Protein AF-A0A7S2YFW2-F1 (afdb_monomer_lite)

pLDDT: mean 84.32, std 14.68, range [35.5, 97.56]

Secondary structure (DSSP, 8-state):
---S------PPP-SSS-SEEEEEEEEES-SS---TTS-EEEEEEEEEPPHHHHHHHHHHTS---SSPP--S-TT-HHHHHHHHHHHHHHHTTT-HHHHTTEEEEEEETTTTTTT--HHHHTTTTPPEE---BTTTEEEEEE-SSS-EEEEEEE-TTS-HHHHHHHHHIIIIIGGG-EEEEEEEEPP-SGGGPSPEEEEEEEEES--GGGSPPHHHHS--

Radius of gyration: 20.3 Å; chains: 1; bounding box: 69×32×57 Å

Sequence (220 aa):
DGNIYQQASATPKTWSAPNIFVVTLSLPLESKGNTEELPCLTITAYFAMRPETRQILKQINAPQDDGPPSLPQEKDPRVNAVRLFNEWCEKSPNDPSFQSRFKLIPHVANLSELGVPGWISRWSGKPVLIKRTGKTGFLYKNNNTPDVMEMEISFHPFPWAAKQALELLRKDIFHKVLLTLGFVIEAREEEELPEVLIGLTQLCYPKAESAVLAQDFFLQ

InterPro domains:
  IPR009769 Protein ENHANCED DISEASE RESISTANCE 2, C-terminal [PF07059] (11-205)

Structure (mmCIF, N/CA/C/O backbone):
data_AF-A0A7S2YFW2-F1
#
_entry.id   AF-A0A7S2YFW2-F1
#
loop_
_atom_site.group_PDB
_atom_site.id
_atom_site.type_symbol
_atom_site.label_atom_id
_atom_site.label_alt_id
_atom_site.label_comp_id
_atom_site.label_asym_id
_atom_site.label_entity_id
_atom_site.label_seq_id
_atom_site.pdbx_PDB_ins_code
_atom_site.Cartn_x
_atom_site.Cartn_y
_atom_site.Cartn_z
_atom_site.occupancy
_atom_site.B_iso_or_equiv
_atom_site.auth_seq_id
_atom_site.auth_comp_id
_atom_site.auth_asym_id
_atom_site.auth_atom_id
_atom_site.pdbx_PDB_model_num
ATOM 1 N N . ASP A 1 1 ? -47.048 -15.198 -0.288 1.00 38.41 1 ASP A N 1
ATOM 2 C CA . ASP A 1 1 ? -45.854 -15.997 0.062 1.00 38.41 1 ASP A CA 1
ATOM 3 C C . ASP A 1 1 ? -44.626 -15.309 -0.514 1.00 38.41 1 ASP A C 1
ATOM 5 O O . ASP A 1 1 ? -44.326 -15.447 -1.684 1.00 38.41 1 ASP A O 1
ATOM 9 N N . GLY A 1 2 ? -44.088 -14.285 0.139 1.00 36.47 2 GLY A N 1
ATOM 10 C CA . GLY A 1 2 ? -43.142 -14.431 1.244 1.00 36.47 2 GLY A CA 1
ATOM 11 C C . GLY A 1 2 ? -41.816 -13.828 0.773 1.00 36.47 2 GLY A C 1
ATOM 12 O O . GLY A 1 2 ? -40.942 -14.543 0.301 1.00 36.47 2 GLY A O 1
ATOM 13 N N . ASN A 1 3 ? -41.730 -12.494 0.791 1.00 35.50 3 ASN A N 1
ATOM 14 C CA . ASN A 1 3 ? -40.577 -11.724 0.321 1.00 35.50 3 ASN A CA 1
ATOM 15 C C . ASN A 1 3 ? -39.352 -12.061 1.193 1.00 35.50 3 ASN A C 1
ATOM 17 O O . ASN A 1 3 ? -39.239 -11.590 2.321 1.00 35.50 3 ASN A O 1
ATOM 21 N N . ILE A 1 4 ? -38.446 -12.888 0.668 1.00 43.06 4 ILE A N 1
ATOM 22 C CA . ILE A 1 4 ? -37.245 -13.391 1.365 1.00 43.06 4 ILE A CA 1
ATOM 23 C C . ILE A 1 4 ? -36.148 -12.310 1.482 1.00 43.06 4 ILE A C 1
ATOM 25 O O . ILE A 1 4 ? -35.106 -12.528 2.090 1.00 43.06 4 ILE A O 1
ATOM 29 N N . TYR A 1 5 ? -36.398 -11.111 0.950 1.00 41.81 5 TYR A N 1
ATOM 30 C CA . TYR A 1 5 ? -35.575 -9.917 1.142 1.00 41.81 5 TYR A CA 1
ATOM 31 C C . TYR A 1 5 ? -36.125 -9.027 2.261 1.00 41.81 5 TYR A C 1
ATOM 33 O O . TYR A 1 5 ? -36.146 -7.802 2.141 1.00 41.81 5 TYR A O 1
ATOM 41 N N . GLN A 1 6 ? -36.571 -9.625 3.370 1.00 37.62 6 GLN A N 1
ATOM 42 C CA . GLN A 1 6 ? -36.536 -8.888 4.626 1.00 37.62 6 GLN A CA 1
ATOM 43 C C . GLN A 1 6 ? -35.072 -8.544 4.874 1.00 37.62 6 GLN A C 1
ATOM 45 O O . GLN A 1 6 ? -34.256 -9.417 5.164 1.00 37.62 6 GLN A O 1
ATOM 50 N N . GLN A 1 7 ? -34.752 -7.265 4.663 1.00 40.38 7 GLN A N 1
ATOM 51 C CA . GLN A 1 7 ? -33.516 -6.632 5.083 1.00 40.38 7 GLN A CA 1
ATOM 52 C C . GLN A 1 7 ? -33.236 -7.097 6.508 1.00 40.38 7 GLN A C 1
ATOM 54 O O . GLN A 1 7 ? -33.863 -6.625 7.456 1.00 40.38 7 GLN A O 1
ATOM 59 N N . ALA A 1 8 ? -32.311 -8.046 6.659 1.00 40.78 8 ALA A N 1
ATOM 60 C CA . ALA A 1 8 ? -31.653 -8.233 7.931 1.00 40.78 8 ALA A CA 1
ATOM 61 C C . ALA A 1 8 ? -31.128 -6.844 8.285 1.00 40.78 8 ALA A C 1
ATOM 63 O O . ALA A 1 8 ? -30.346 -6.274 7.520 1.00 40.78 8 ALA A O 1
ATOM 64 N N . SER A 1 9 ? -31.647 -6.264 9.364 1.00 40.78 9 SER A N 1
ATOM 65 C CA . SER A 1 9 ? -31.184 -4.998 9.909 1.00 40.78 9 SER A CA 1
ATOM 66 C C . SER A 1 9 ? -29.715 -5.190 10.270 1.00 40.78 9 SER A C 1
ATOM 68 O O . SER A 1 9 ? -29.388 -5.644 11.368 1.00 40.78 9 SER A O 1
ATOM 70 N N . ALA A 1 10 ? -28.832 -4.974 9.295 1.00 61.81 10 ALA A N 1
ATOM 71 C CA . ALA A 1 10 ? -27.409 -5.139 9.469 1.00 61.81 10 ALA A CA 1
ATOM 72 C C . ALA A 1 10 ? -27.019 -4.152 10.558 1.00 61.81 10 ALA A C 1
ATOM 74 O O . ALA A 1 10 ? -27.200 -2.944 10.401 1.00 61.81 10 ALA A O 1
ATOM 75 N N . THR A 1 11 ? -26.574 -4.683 11.695 1.00 64.62 11 THR A N 1
ATOM 76 C CA . THR A 1 11 ? -26.107 -3.873 12.812 1.00 64.62 11 THR A CA 1
ATOM 77 C C . THR A 1 11 ? -25.129 -2.836 12.262 1.00 64.62 11 THR A C 1
ATOM 79 O O . THR A 1 11 ? -24.233 -3.224 11.501 1.00 64.62 11 THR A O 1
ATOM 82 N N . PRO A 1 12 ? -25.302 -1.541 12.584 1.00 77.31 12 PRO A N 1
ATOM 83 C CA . PRO A 1 12 ? -24.413 -0.506 12.087 1.00 77.31 12 PRO A CA 1
ATOM 84 C C . PRO A 1 12 ? -22.961 -0.874 12.385 1.00 77.31 12 PRO A C 1
ATOM 86 O O . PRO A 1 12 ? -22.631 -1.323 13.483 1.00 77.31 12 PRO A O 1
ATOM 89 N N . LYS A 1 13 ? -22.094 -0.720 11.387 1.00 86.12 13 LYS A N 1
ATOM 90 C CA . LYS A 1 13 ? -20.656 -0.948 11.525 1.00 86.12 13 LYS A CA 1
ATOM 91 C C . LYS A 1 13 ? -20.100 0.020 12.577 1.00 86.12 13 LYS A C 1
ATOM 93 O O . LYS A 1 13 ? -20.250 1.227 12.424 1.00 86.12 13 LYS A O 1
ATOM 98 N N . THR A 1 14 ? -19.444 -0.502 13.611 1.00 89.38 14 THR A N 1
ATOM 99 C CA . THR A 1 14 ? -18.889 0.291 14.729 1.00 89.38 14 THR A CA 1
ATOM 100 C C . THR A 1 14 ? -17.392 0.578 14.599 1.00 89.38 14 THR A C 1
ATOM 102 O O . THR A 1 14 ? -16.777 1.073 15.534 1.00 89.38 14 THR A O 1
ATOM 105 N N . TRP A 1 15 ? -16.783 0.259 13.454 1.00 93.00 15 TRP A N 1
ATOM 106 C CA . TRP A 1 15 ? -15.346 0.408 13.218 1.00 93.00 15 TRP A CA 1
ATOM 107 C C . TRP A 1 15 ? -15.048 1.141 11.906 1.00 93.00 15 TRP A C 1
ATOM 109 O O . TRP A 1 15 ? -15.886 1.224 11.005 1.00 93.00 15 TRP A O 1
ATOM 119 N N . SER A 1 16 ? -13.820 1.638 11.778 1.00 94.75 16 SER A N 1
ATOM 120 C CA . SER A 1 16 ? -13.366 2.490 10.675 1.00 94.75 16 SER A CA 1
ATOM 121 C C . SER A 1 16 ? -12.759 1.720 9.502 1.00 94.75 16 SER A C 1
ATOM 123 O O . SER A 1 16 ? -12.841 2.207 8.373 1.00 94.75 16 SER A O 1
ATOM 125 N N . ALA A 1 17 ? -12.179 0.537 9.739 1.00 95.56 17 ALA A N 1
ATOM 126 C CA . ALA A 1 17 ? -11.559 -0.304 8.706 1.00 95.56 17 ALA A CA 1
ATOM 127 C C . ALA A 1 17 ? -12.562 -0.747 7.616 1.00 95.56 17 ALA A C 1
ATOM 129 O O . ALA A 1 17 ? -13.634 -1.244 7.972 1.00 95.56 17 ALA A O 1
ATOM 130 N N . PRO A 1 18 ? -12.262 -0.597 6.312 1.00 95.56 18 PRO A N 1
ATOM 131 C CA . PRO A 1 18 ? -13.215 -0.825 5.221 1.00 95.56 18 PRO A CA 1
ATOM 132 C C . PRO A 1 18 ? -13.393 -2.310 4.890 1.00 95.56 18 PRO A C 1
ATOM 134 O O . PRO A 1 18 ? -12.480 -3.113 5.073 1.00 95.56 18 PRO A O 1
ATOM 137 N N . ASN A 1 19 ? -14.542 -2.679 4.323 1.00 94.06 19 ASN A N 1
ATOM 138 C CA . ASN A 1 19 ? -14.762 -4.030 3.797 1.00 94.06 19 ASN A CA 1
ATOM 139 C C . ASN A 1 19 ? -13.857 -4.358 2.597 1.00 94.06 19 ASN A C 1
ATOM 141 O O . ASN A 1 19 ? -13.458 -5.515 2.443 1.00 94.06 19 ASN A O 1
ATOM 145 N N . ILE A 1 20 ? -13.553 -3.359 1.763 1.00 95.50 20 ILE A N 1
ATOM 146 C CA . ILE A 1 20 ? -12.636 -3.471 0.626 1.00 95.50 20 ILE A CA 1
ATOM 147 C C . ILE A 1 20 ? -11.571 -2.384 0.754 1.00 95.50 20 ILE A C 1
ATOM 149 O O . ILE A 1 20 ? -11.886 -1.200 0.866 1.00 95.50 20 ILE A O 1
ATOM 153 N N . PHE A 1 21 ? -10.307 -2.788 0.711 1.00 97.00 21 PHE A N 1
ATOM 154 C CA . PHE A 1 21 ? -9.176 -1.879 0.609 1.00 97.00 21 PHE A CA 1
ATOM 155 C C . PHE A 1 21 ? -8.596 -1.965 -0.800 1.00 97.00 21 PHE A C 1
ATOM 157 O O . PHE A 1 21 ? -8.266 -3.055 -1.268 1.00 97.00 21 PHE A O 1
ATOM 164 N N . VAL A 1 22 ? -8.495 -0.834 -1.485 1.00 97.12 22 VAL A N 1
ATOM 165 C CA . VAL A 1 22 ? -7.940 -0.740 -2.836 1.00 97.12 22 VAL A CA 1
ATOM 166 C C . VAL A 1 22 ? -6.578 -0.075 -2.748 1.00 97.12 22 VAL A C 1
ATOM 168 O O . VAL A 1 22 ? -6.417 0.927 -2.054 1.00 97.12 22 VAL A O 1
ATOM 171 N N . VAL A 1 23 ? -5.589 -0.634 -3.438 1.00 97.56 23 VAL A N 1
ATOM 172 C CA . VAL A 1 23 ? -4.304 0.035 -3.634 1.00 97.56 23 VAL A CA 1
ATOM 173 C C . VAL A 1 23 ? -4.040 0.187 -5.115 1.00 97.56 23 VAL A C 1
ATOM 175 O O . VAL A 1 23 ? -3.980 -0.808 -5.835 1.00 97.56 23 VAL A O 1
ATOM 178 N N . THR A 1 24 ? -3.842 1.425 -5.541 1.00 96.31 24 THR A N 1
ATOM 179 C CA . THR A 1 24 ? -3.570 1.786 -6.929 1.00 96.31 24 THR A CA 1
ATOM 180 C C . THR A 1 24 ? -2.143 2.319 -7.025 1.00 96.31 24 THR A C 1
ATOM 182 O O . THR A 1 24 ? -1.769 3.232 -6.297 1.00 96.31 24 THR A O 1
ATOM 185 N N . LEU A 1 25 ? -1.307 1.739 -7.884 1.00 94.62 25 LEU A N 1
ATOM 186 C CA . LEU A 1 25 ? 0.045 2.224 -8.162 1.00 94.62 25 LEU A CA 1
ATOM 187 C C . LEU A 1 25 ? 0.071 2.891 -9.531 1.00 94.62 25 LEU A C 1
ATOM 189 O O . LEU A 1 25 ? -0.157 2.216 -10.531 1.00 94.62 25 LEU A O 1
ATOM 193 N N . SER A 1 26 ? 0.424 4.171 -9.572 1.00 92.56 26 SER A N 1
ATOM 194 C CA . SER A 1 26 ? 0.554 4.952 -10.804 1.00 92.56 26 SER A CA 1
ATOM 195 C C . SER A 1 26 ? 2.038 5.042 -11.181 1.00 92.56 26 SER A C 1
ATOM 197 O O . SER A 1 26 ? 2.799 5.828 -10.601 1.00 92.56 26 SER A O 1
ATOM 199 N N . LEU A 1 27 ? 2.473 4.185 -12.115 1.00 89.81 27 LEU A N 1
ATOM 200 C CA . LEU A 1 27 ? 3.867 4.061 -12.555 1.00 89.81 27 LEU A CA 1
ATOM 201 C C . LEU A 1 27 ? 4.112 4.891 -13.829 1.00 89.81 27 LEU A C 1
ATOM 203 O O . LEU A 1 27 ? 3.568 4.537 -14.875 1.00 89.81 27 LEU A O 1
ATOM 207 N N . PRO A 1 28 ? 4.936 5.954 -13.804 1.00 87.69 28 PRO A N 1
ATOM 208 C CA . PRO A 1 28 ? 5.193 6.763 -14.995 1.00 87.69 28 PRO A CA 1
ATOM 209 C C . PRO A 1 28 ? 5.847 5.931 -16.109 1.00 87.69 28 PRO A C 1
ATOM 211 O O . PRO A 1 28 ? 6.782 5.166 -15.856 1.00 87.69 28 PRO A O 1
ATOM 214 N N . LEU A 1 29 ? 5.381 6.095 -17.353 1.00 80.31 29 LEU A N 1
ATOM 215 C CA . LEU A 1 29 ? 5.958 5.408 -18.521 1.00 80.31 29 LEU A CA 1
ATOM 216 C C . LEU A 1 29 ? 7.273 6.040 -19.002 1.00 80.31 29 LEU A C 1
ATOM 218 O O . LEU A 1 29 ? 8.049 5.386 -19.716 1.00 80.31 29 LEU A O 1
ATOM 222 N N . GLU A 1 30 ? 7.519 7.284 -18.589 1.00 77.25 30 GLU A N 1
ATOM 223 C CA . GLU A 1 30 ? 8.666 8.106 -18.956 1.00 77.25 30 GLU A CA 1
ATOM 224 C C . GLU A 1 30 ? 9.435 8.574 -17.716 1.00 77.25 30 GLU A C 1
ATOM 226 O O . GLU A 1 30 ? 8.862 8.941 -16.690 1.00 77.25 30 GLU A O 1
ATOM 231 N N . SER A 1 31 ? 10.765 8.588 -17.811 1.00 71.00 31 SER A N 1
ATOM 232 C CA . SER A 1 31 ? 11.639 9.073 -16.737 1.00 71.00 31 SER A CA 1
ATOM 233 C C . SER A 1 31 ? 11.791 10.592 -16.694 1.00 71.00 31 SER A C 1
ATOM 235 O O . SER A 1 31 ? 12.240 11.143 -15.681 1.00 71.00 31 SER A O 1
ATOM 237 N N . LYS A 1 32 ? 11.436 11.274 -17.789 1.00 66.81 32 LYS A N 1
ATOM 238 C CA . LYS A 1 32 ? 11.535 12.726 -17.940 1.00 66.81 32 LYS A CA 1
ATOM 239 C C . LYS A 1 32 ? 10.205 13.380 -17.574 1.00 66.81 32 LYS A C 1
ATOM 241 O O . LYS A 1 32 ? 9.158 12.953 -18.029 1.00 66.81 32 LYS A O 1
ATOM 246 N N . GLY A 1 33 ? 10.278 14.450 -16.785 1.00 60.38 33 GLY A N 1
ATOM 247 C CA . GLY A 1 33 ? 9.115 15.232 -16.361 1.00 60.38 33 GLY A CA 1
ATOM 248 C C . GLY A 1 33 ? 8.642 14.902 -14.944 1.00 60.38 33 GLY A C 1
ATOM 249 O O . GLY A 1 33 ? 8.846 13.805 -14.423 1.00 60.38 33 GLY A O 1
ATOM 250 N N . ASN A 1 34 ? 8.068 15.908 -14.286 1.00 60.25 34 ASN A N 1
ATOM 251 C CA . ASN A 1 34 ? 7.488 15.827 -12.938 1.00 60.25 34 ASN A CA 1
ATOM 252 C C . ASN A 1 34 ? 5.982 16.132 -12.952 1.00 60.25 34 ASN A C 1
ATOM 254 O O . ASN A 1 34 ? 5.401 16.373 -11.899 1.00 60.25 34 ASN A O 1
ATOM 258 N N . THR A 1 35 ? 5.376 16.187 -14.134 1.00 60.44 35 THR A N 1
ATOM 259 C CA . THR A 1 35 ? 3.964 16.510 -14.304 1.00 60.44 35 THR A CA 1
ATOM 260 C C . THR A 1 35 ? 3.118 15.258 -14.085 1.00 60.44 35 THR A C 1
ATOM 262 O O . THR A 1 35 ? 3.491 14.165 -14.508 1.00 60.44 35 THR A O 1
ATOM 265 N N . GLU A 1 36 ? 1.987 15.425 -13.403 1.00 59.06 36 GLU A N 1
ATOM 266 C CA . GLU A 1 36 ? 1.010 14.357 -13.124 1.00 59.06 36 GLU A CA 1
ATOM 267 C C . GLU A 1 36 ? 0.229 13.928 -14.379 1.00 59.06 36 GLU A C 1
ATOM 269 O O . GLU A 1 36 ? -0.461 12.919 -14.363 1.00 59.06 36 GLU A O 1
ATOM 274 N N . GLU A 1 37 ? 0.386 14.660 -15.485 1.00 65.69 37 GLU A N 1
ATOM 275 C CA . GLU A 1 37 ? -0.254 14.392 -16.781 1.00 65.69 37 GLU A CA 1
ATOM 276 C C . GLU A 1 37 ? 0.515 13.389 -17.657 1.00 65.69 37 GLU A C 1
ATOM 278 O O . GLU A 1 37 ? 0.112 13.114 -18.787 1.00 65.69 37 GLU A O 1
ATOM 283 N N . LEU A 1 38 ? 1.651 12.865 -17.185 1.00 71.31 38 LEU A N 1
ATOM 284 C CA . LEU A 1 38 ? 2.402 11.886 -17.964 1.00 71.31 38 LEU A CA 1
ATOM 285 C C . LEU A 1 38 ? 1.638 10.555 -18.035 1.00 71.31 38 LEU A C 1
ATOM 287 O O . LEU A 1 38 ? 1.088 10.104 -17.027 1.00 71.31 38 LEU A O 1
ATOM 291 N N . PRO A 1 39 ? 1.649 9.878 -19.197 1.00 79.56 39 PRO A N 1
ATOM 292 C CA . PRO A 1 39 ? 1.113 8.532 -19.314 1.00 79.56 39 PRO A CA 1
ATOM 293 C C . PRO A 1 39 ? 1.706 7.609 -18.246 1.00 79.56 39 PRO A C 1
ATOM 295 O O . PRO A 1 39 ? 2.926 7.579 -18.031 1.00 79.56 39 PRO A O 1
ATOM 298 N N . CYS A 1 40 ? 0.849 6.822 -17.601 1.00 85.69 40 CYS A N 1
ATOM 299 C CA . CYS A 1 40 ? 1.259 5.878 -16.574 1.00 85.69 40 CYS A CA 1
ATOM 300 C C . CYS A 1 40 ? 0.677 4.484 -16.818 1.00 85.69 40 CYS A C 1
ATOM 302 O O . CYS A 1 40 ? -0.360 4.318 -17.457 1.00 85.69 40 CYS A O 1
ATOM 304 N N . LEU A 1 41 ? 1.387 3.474 -16.322 1.00 87.25 41 LEU A N 1
ATOM 305 C CA . LEU A 1 41 ? 0.844 2.141 -16.126 1.00 87.25 41 LEU A CA 1
ATOM 306 C C . LEU A 1 41 ? 0.255 2.082 -14.721 1.00 87.25 41 LEU A C 1
ATOM 308 O O . LEU A 1 41 ? 0.972 2.307 -13.740 1.00 87.25 41 LEU A O 1
ATOM 312 N N . THR A 1 42 ? -1.018 1.721 -14.634 1.00 90.94 42 THR A N 1
ATOM 313 C CA . THR A 1 42 ? -1.703 1.561 -13.356 1.00 90.94 42 THR A CA 1
ATOM 314 C C . THR A 1 42 ? -1.751 0.093 -12.952 1.00 90.94 42 THR A C 1
ATOM 316 O O . THR A 1 42 ? -2.098 -0.775 -13.751 1.00 90.94 42 THR A O 1
ATOM 319 N N . ILE A 1 43 ? -1.412 -0.193 -11.696 1.00 91.94 43 ILE A N 1
ATOM 320 C CA . ILE A 1 43 ? -1.632 -1.502 -11.073 1.00 91.94 43 ILE A CA 1
ATOM 321 C C . ILE A 1 43 ? -2.619 -1.302 -9.934 1.00 91.94 43 ILE A C 1
ATOM 323 O O . ILE A 1 43 ? -2.284 -0.641 -8.954 1.00 91.94 43 ILE A O 1
ATOM 327 N N . THR A 1 44 ? -3.799 -1.907 -10.034 1.00 94.25 44 THR A N 1
ATOM 328 C CA . THR A 1 44 ? -4.824 -1.831 -8.988 1.00 94.25 44 THR A CA 1
ATOM 329 C C . THR A 1 44 ? -4.999 -3.190 -8.324 1.00 94.25 44 THR A C 1
ATOM 331 O O . THR A 1 44 ? -5.253 -4.196 -8.985 1.00 94.25 44 THR A O 1
ATOM 334 N N . ALA A 1 45 ? -4.853 -3.221 -7.003 1.00 95.62 45 ALA A N 1
ATOM 335 C CA . ALA A 1 45 ? -5.043 -4.398 -6.171 1.00 95.62 45 ALA A CA 1
ATOM 336 C C . ALA A 1 45 ? -6.247 -4.201 -5.244 1.00 95.62 45 ALA A C 1
ATOM 338 O O . ALA A 1 45 ? -6.355 -3.180 -4.567 1.00 95.62 45 ALA A O 1
ATOM 339 N N . TYR A 1 46 ? -7.125 -5.203 -5.190 1.00 95.44 46 TYR A N 1
ATOM 340 C CA . TYR A 1 46 ? -8.314 -5.215 -4.340 1.00 95.44 46 TYR A CA 1
ATOM 341 C C . TYR A 1 46 ? -8.127 -6.223 -3.207 1.00 95.44 46 TYR A C 1
ATOM 343 O O . TYR A 1 46 ? -7.858 -7.400 -3.453 1.00 95.44 46 TYR A O 1
ATOM 351 N N . PHE A 1 47 ? -8.313 -5.778 -1.968 1.00 96.69 47 PHE A N 1
ATOM 352 C CA . PHE A 1 47 ? -8.196 -6.606 -0.774 1.00 96.69 47 PHE A CA 1
ATOM 353 C C . PHE A 1 47 ? -9.527 -6.633 -0.029 1.00 96.69 47 PHE A C 1
ATOM 355 O O . PHE A 1 47 ? -9.977 -5.621 0.505 1.00 96.69 47 PHE A O 1
ATOM 362 N N . ALA A 1 48 ? -10.161 -7.803 0.018 1.00 95.38 48 ALA A N 1
ATOM 363 C CA . ALA A 1 48 ? -11.363 -8.011 0.813 1.00 95.38 48 ALA A CA 1
ATOM 364 C C . ALA A 1 48 ? -10.995 -8.340 2.267 1.00 95.38 48 ALA A C 1
ATOM 366 O O . ALA A 1 48 ? -10.139 -9.193 2.524 1.00 95.38 48 ALA A O 1
ATOM 367 N N . MET A 1 49 ? -11.671 -7.696 3.222 1.00 94.75 49 MET A N 1
ATOM 368 C CA . MET A 1 49 ? -11.501 -7.990 4.644 1.00 94.75 49 MET A CA 1
ATOM 369 C C . MET A 1 49 ? -11.849 -9.455 4.932 1.00 94.75 49 MET A C 1
ATOM 371 O O . MET A 1 49 ? -12.947 -9.923 4.619 1.00 94.75 49 MET A O 1
ATOM 375 N N . ARG A 1 50 ? -10.934 -10.160 5.602 1.00 94.94 50 ARG A N 1
ATOM 376 C CA . ARG A 1 50 ? -11.152 -11.544 6.027 1.00 94.94 50 ARG A CA 1
ATOM 377 C C . ARG A 1 50 ? -12.195 -11.647 7.154 1.00 94.94 50 ARG A C 1
ATOM 379 O O . ARG A 1 50 ? -12.283 -10.734 7.985 1.00 94.94 50 ARG A O 1
ATOM 386 N N . PRO A 1 51 ? -12.962 -12.751 7.235 1.00 94.44 51 PRO A N 1
ATOM 387 C CA . PRO A 1 51 ? -13.925 -12.971 8.315 1.00 94.44 51 PRO A CA 1
ATOM 388 C C . PRO A 1 51 ? -13.314 -12.860 9.719 1.00 94.44 51 PRO A C 1
ATOM 390 O O . PRO A 1 51 ? -13.939 -12.289 10.611 1.00 94.44 51 PRO A O 1
ATOM 393 N N . GLU A 1 52 ? -12.079 -13.327 9.905 1.00 93.12 52 GLU A N 1
ATOM 394 C CA . GLU A 1 52 ? -11.366 -13.305 11.186 1.00 93.12 52 GLU A CA 1
ATOM 395 C C . GLU A 1 52 ? -11.056 -11.869 11.630 1.00 93.12 52 GLU A C 1
ATOM 397 O O . GLU A 1 52 ? -11.308 -11.501 12.777 1.00 93.12 52 GLU A O 1
ATOM 402 N N . THR A 1 53 ? -10.589 -11.019 10.708 1.00 94.00 53 THR A N 1
ATOM 403 C CA . THR A 1 53 ? -10.379 -9.584 10.963 1.00 94.00 53 THR A CA 1
ATOM 404 C C . THR A 1 53 ? -11.684 -8.915 11.384 1.00 94.00 53 THR A C 1
ATOM 406 O O . THR A 1 53 ? -11.717 -8.172 12.363 1.00 94.00 53 THR A O 1
ATOM 409 N N . ARG A 1 54 ? -12.787 -9.225 10.690 1.00 93.31 54 ARG A N 1
ATOM 410 C CA . ARG A 1 54 ? -14.119 -8.707 11.027 1.00 93.31 54 ARG A CA 1
ATOM 411 C C . ARG A 1 54 ? -14.570 -9.149 12.419 1.00 93.31 54 ARG A C 1
ATOM 413 O O . ARG A 1 54 ? -15.187 -8.362 13.131 1.00 93.31 54 ARG A O 1
ATOM 420 N N . GLN A 1 55 ? -14.295 -10.392 12.806 1.00 92.12 55 GLN A N 1
ATOM 421 C CA . GLN A 1 55 ? -14.641 -10.905 14.130 1.00 92.12 55 GLN A CA 1
ATOM 422 C C . GLN A 1 55 ? -13.871 -10.174 15.235 1.00 92.12 55 GLN A C 1
ATOM 424 O O . GLN A 1 55 ? -14.491 -9.751 16.208 1.00 92.12 55 GLN A O 1
ATOM 429 N N . ILE A 1 56 ? -12.563 -9.956 15.058 1.00 93.00 56 ILE A N 1
ATOM 430 C CA . ILE A 1 56 ? -11.751 -9.184 16.010 1.00 93.00 56 ILE A CA 1
ATOM 431 C C . ILE A 1 56 ? -12.290 -7.752 16.124 1.00 93.00 56 ILE A C 1
ATOM 433 O O . ILE A 1 56 ? -12.505 -7.273 17.233 1.00 93.00 56 ILE A O 1
ATOM 437 N N . LEU A 1 57 ? -12.595 -7.091 15.000 1.00 93.19 57 LEU A N 1
ATOM 438 C CA . LEU A 1 57 ? -13.173 -5.739 14.996 1.00 93.19 57 LEU A CA 1
ATOM 439 C C . LEU A 1 57 ? -14.505 -5.671 15.751 1.00 93.19 57 LEU A C 1
ATOM 441 O O . LEU A 1 57 ? -14.718 -4.738 16.520 1.00 93.19 57 LEU A O 1
ATOM 445 N N . LYS A 1 58 ? -15.385 -6.664 15.578 1.00 91.25 58 LYS A N 1
ATOM 446 C CA . LYS A 1 58 ? -16.637 -6.755 16.343 1.00 91.25 58 LYS A CA 1
ATOM 447 C C . LYS A 1 58 ? -16.385 -6.888 17.842 1.00 91.25 58 LYS A C 1
ATOM 449 O O . LYS A 1 58 ? -17.083 -6.251 18.614 1.00 91.25 58 LYS A O 1
ATOM 454 N N . GLN A 1 59 ? -15.412 -7.705 18.242 1.00 88.69 59 GLN A N 1
ATOM 455 C CA . GLN A 1 59 ? -15.098 -7.947 19.652 1.00 88.69 59 GLN A CA 1
ATOM 456 C C . GLN A 1 59 ? -14.502 -6.710 20.329 1.00 88.69 59 GLN A C 1
ATOM 458 O O . GLN A 1 59 ? -14.942 -6.344 21.412 1.00 88.69 59 GLN A O 1
ATOM 463 N N . ILE A 1 60 ? -13.537 -6.038 19.693 1.00 89.62 60 ILE A N 1
ATOM 464 C CA . ILE A 1 60 ? -12.866 -4.872 20.295 1.00 89.62 60 ILE A CA 1
ATOM 465 C C . ILE A 1 60 ? -13.735 -3.605 20.306 1.00 89.62 60 ILE A C 1
ATOM 467 O O . ILE A 1 60 ? -13.430 -2.689 21.060 1.00 89.62 60 ILE A O 1
ATOM 471 N N . ASN A 1 61 ? -14.781 -3.546 19.471 1.00 86.69 61 ASN A N 1
ATOM 472 C CA . ASN A 1 61 ? -15.733 -2.428 19.400 1.00 86.69 61 ASN A CA 1
ATOM 473 C C . ASN A 1 61 ? -17.124 -2.794 19.953 1.00 86.69 61 ASN A C 1
ATOM 475 O O . ASN A 1 61 ? -18.080 -2.045 19.740 1.00 86.69 61 ASN A O 1
ATOM 479 N N . ALA A 1 62 ? -17.280 -3.957 20.595 1.00 82.31 62 ALA A N 1
ATOM 480 C CA . ALA A 1 62 ? -18.520 -4.295 21.281 1.00 82.31 62 ALA A CA 1
ATOM 481 C C . ALA A 1 62 ? -18.706 -3.354 22.486 1.00 82.31 62 ALA A C 1
ATOM 483 O O . ALA A 1 62 ? -17.711 -3.004 23.129 1.00 82.31 62 ALA A O 1
ATOM 484 N N . PRO A 1 63 ? -19.945 -2.947 22.816 1.00 74.38 63 PRO A N 1
ATOM 485 C CA . PRO A 1 63 ? -20.217 -2.257 24.070 1.00 74.38 63 PRO A CA 1
ATOM 486 C C . PRO A 1 63 ? -19.655 -3.083 25.230 1.00 74.38 63 PRO A C 1
ATOM 488 O O . PRO A 1 63 ? -19.886 -4.292 25.292 1.00 74.38 63 PRO A O 1
ATOM 491 N N . GLN A 1 64 ? -18.893 -2.451 26.121 1.00 64.25 64 GLN A N 1
ATOM 492 C CA . GLN A 1 64 ? -18.520 -3.089 27.377 1.00 64.25 64 GLN A CA 1
ATOM 493 C C . GLN A 1 64 ? -19.789 -3.181 28.229 1.00 64.25 64 GLN A C 1
ATOM 495 O O . GLN A 1 64 ? -20.208 -2.184 28.807 1.00 64.25 64 GLN A O 1
ATOM 500 N N . ASP A 1 65 ? -20.425 -4.352 28.268 1.00 59.66 65 ASP A N 1
ATOM 501 C CA . ASP A 1 65 ? -21.281 -4.692 29.406 1.00 59.66 65 ASP A CA 1
ATOM 502 C C . ASP A 1 65 ? -20.395 -4.747 30.663 1.00 59.66 65 ASP A C 1
ATOM 504 O O . ASP A 1 65 ? -19.217 -5.091 30.562 1.00 59.66 65 ASP A O 1
ATOM 508 N N . ASP A 1 66 ? -20.953 -4.451 31.842 1.00 51.38 66 ASP A N 1
ATOM 509 C CA . ASP A 1 66 ? -20.270 -4.382 33.155 1.00 51.38 66 ASP A CA 1
ATOM 510 C C . ASP A 1 66 ? -19.584 -5.698 33.626 1.00 51.38 66 ASP A C 1
ATOM 512 O O . ASP A 1 66 ? -19.219 -5.850 34.794 1.00 51.38 66 ASP A O 1
ATOM 516 N N . GLY A 1 67 ? -19.405 -6.685 32.745 1.00 53.22 67 GLY A N 1
ATOM 517 C CA . GLY A 1 67 ? -18.620 -7.894 32.972 1.00 53.22 67 GLY A CA 1
ATOM 518 C C . GLY A 1 67 ? -17.223 -7.794 32.347 1.00 53.22 67 GLY A C 1
ATOM 519 O O . GLY A 1 67 ? -17.050 -7.147 31.314 1.00 53.22 67 GLY A O 1
ATOM 520 N N . PRO A 1 68 ? -16.200 -8.455 32.923 1.00 47.78 68 PRO A N 1
ATOM 521 C CA . PRO A 1 68 ? -14.858 -8.424 32.360 1.00 47.78 68 PRO A CA 1
ATOM 522 C C . PRO A 1 68 ? -14.908 -8.960 30.924 1.00 47.78 68 PRO A C 1
ATOM 524 O O . PRO A 1 68 ? -15.377 -10.086 30.711 1.00 47.78 68 PRO A O 1
ATOM 527 N N . PRO A 1 69 ? -14.454 -8.187 29.923 1.00 53.34 69 PRO A N 1
ATOM 528 C CA . PRO A 1 69 ? -14.469 -8.663 28.561 1.00 53.34 69 PRO A CA 1
ATOM 529 C C . PRO A 1 69 ? -13.523 -9.858 28.492 1.00 53.34 69 PRO A C 1
ATOM 531 O O . PRO A 1 69 ? -12.346 -9.764 28.840 1.00 53.34 69 PRO A O 1
ATOM 534 N N . SER A 1 70 ? -14.016 -10.991 27.996 1.00 53.97 70 SER A N 1
ATOM 535 C CA . SER A 1 70 ? -13.127 -12.003 27.431 1.00 53.97 70 SER A CA 1
ATOM 536 C C . SER A 1 70 ? -12.630 -11.463 26.092 1.00 53.97 70 SER A C 1
ATOM 538 O O . SER A 1 70 ? -13.014 -11.927 25.020 1.00 53.97 70 SER A O 1
ATOM 540 N N . LEU A 1 71 ? -11.801 -10.413 26.155 1.00 55.59 71 LEU A N 1
ATOM 541 C CA . LEU A 1 71 ? -10.969 -10.029 25.028 1.00 55.59 71 LEU A CA 1
ATOM 542 C C . LEU A 1 71 ? -10.265 -11.316 24.559 1.00 55.59 71 LEU A C 1
ATOM 544 O O . LEU A 1 71 ? -9.825 -12.098 25.414 1.00 55.59 71 LEU A O 1
ATOM 548 N N . PRO A 1 72 ? -10.146 -11.582 23.241 1.00 55.25 72 PRO A N 1
ATOM 549 C CA . PRO A 1 72 ? -9.115 -12.509 22.776 1.00 55.25 72 PRO A CA 1
ATOM 550 C C . PRO A 1 72 ? -7.841 -12.133 23.527 1.00 55.25 72 PRO A C 1
ATOM 552 O O . PRO A 1 72 ? -7.535 -10.941 23.549 1.00 55.25 72 PRO A O 1
ATOM 555 N N . GLN A 1 73 ? -7.243 -13.105 24.242 1.00 56.28 73 GLN A N 1
ATOM 556 C CA . GLN A 1 73 ? -6.179 -12.890 25.237 1.00 56.28 73 GLN A CA 1
ATOM 557 C C . GLN A 1 73 ? -5.381 -11.645 24.857 1.00 56.28 73 GLN A C 1
ATOM 559 O O . GLN A 1 73 ? -4.873 -11.632 23.742 1.00 56.28 73 GLN A O 1
ATOM 564 N N . GLU A 1 74 ? -5.256 -10.632 25.724 1.00 56.78 74 GLU A N 1
ATOM 565 C CA . GLU A 1 74 ? -4.515 -9.373 25.448 1.00 56.78 74 GLU A CA 1
ATOM 566 C C . GLU A 1 74 ? -3.094 -9.585 24.871 1.00 56.78 74 GLU A C 1
ATOM 568 O O . GLU A 1 74 ? -2.440 -8.649 24.434 1.00 56.78 74 GLU A O 1
ATOM 573 N N . LYS A 1 75 ? -2.624 -10.835 24.841 1.00 68.75 75 LYS A N 1
ATOM 574 C CA . LYS A 1 75 ? -1.387 -11.323 24.242 1.00 68.75 75 LYS A CA 1
ATOM 575 C C . LYS A 1 75 ? -1.491 -11.802 22.783 1.00 68.75 75 LYS A C 1
ATOM 577 O O . LYS A 1 75 ? -0.480 -12.260 22.262 1.00 68.75 75 LYS A O 1
ATOM 582 N N . ASP A 1 76 ? -2.653 -11.784 22.124 1.00 84.88 76 ASP A N 1
ATOM 583 C CA . ASP A 1 76 ? -2.759 -12.180 20.714 1.00 84.88 76 ASP A CA 1
ATOM 584 C C . ASP A 1 76 ? -2.283 -11.028 19.810 1.00 84.88 76 ASP A C 1
ATOM 586 O O . ASP A 1 76 ? -2.997 -10.031 19.665 1.00 84.88 76 ASP A O 1
ATOM 590 N N . PRO A 1 77 ? -1.119 -11.155 19.141 1.00 87.25 77 PRO A N 1
ATOM 591 C CA . PRO A 1 77 ? -0.558 -10.085 18.314 1.00 87.25 77 PRO A CA 1
ATOM 592 C C . PRO A 1 77 ? -1.479 -9.672 17.155 1.00 87.25 77 PRO A C 1
ATOM 594 O O . PRO A 1 77 ? -1.375 -8.563 16.633 1.00 87.25 77 PRO A O 1
ATOM 597 N N . ARG A 1 78 ? -2.425 -10.533 16.752 1.00 89.75 78 ARG A N 1
ATOM 598 C CA . ARG A 1 78 ? -3.415 -10.204 15.717 1.00 89.75 78 ARG A CA 1
ATOM 599 C C . ARG A 1 78 ? -4.391 -9.128 16.182 1.00 89.75 78 ARG A C 1
ATOM 601 O O . ARG A 1 78 ? -4.893 -8.377 15.353 1.00 89.75 78 ARG A O 1
ATOM 608 N N . VAL A 1 79 ? -4.663 -9.037 17.483 1.00 91.44 79 VAL A N 1
ATOM 609 C CA . VAL A 1 79 ? -5.560 -8.021 18.048 1.00 91.44 79 VAL A CA 1
ATOM 610 C C . VAL A 1 79 ? -4.922 -6.640 17.931 1.00 91.44 79 VAL A C 1
ATOM 612 O O . VAL A 1 79 ? -5.584 -5.720 17.454 1.00 91.44 79 VAL A O 1
ATOM 615 N N . ASN A 1 80 ? -3.636 -6.514 18.271 1.00 92.12 80 ASN A N 1
ATOM 616 C CA . ASN A 1 80 ? -2.874 -5.268 18.129 1.00 92.12 80 ASN A CA 1
ATOM 617 C C . ASN A 1 80 ? -2.795 -4.838 16.665 1.00 92.12 80 ASN A C 1
ATOM 619 O O . AS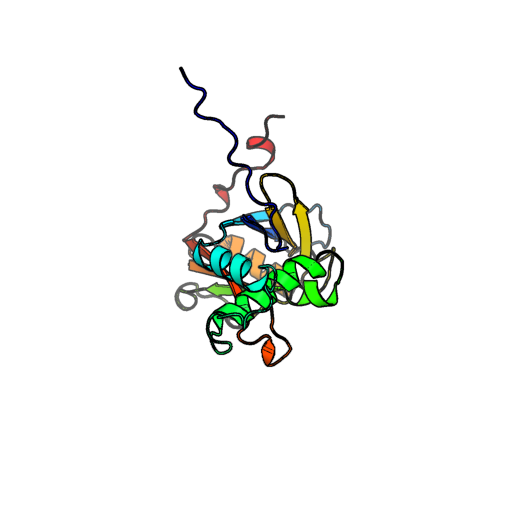N A 1 80 ? -3.126 -3.704 16.332 1.00 92.12 80 ASN A O 1
ATOM 623 N N . ALA A 1 81 ? -2.492 -5.782 15.773 1.00 93.25 81 ALA A N 1
ATOM 624 C CA . ALA A 1 81 ? -2.478 -5.539 14.338 1.00 93.25 81 ALA A CA 1
ATOM 625 C C . ALA A 1 81 ? -3.839 -5.017 13.820 1.00 93.25 81 ALA A C 1
ATOM 627 O O . ALA A 1 81 ? -3.925 -4.025 13.094 1.00 93.25 81 ALA A O 1
ATOM 628 N N . VAL A 1 82 ? -4.947 -5.646 14.219 1.00 94.56 82 VAL A N 1
ATOM 629 C CA . VAL A 1 82 ? -6.287 -5.201 13.806 1.00 94.56 82 VAL A CA 1
ATOM 630 C C . VAL A 1 82 ? -6.650 -3.837 14.406 1.00 94.56 82 VAL A C 1
ATOM 632 O O . VAL A 1 82 ? -7.268 -3.026 13.713 1.00 94.56 82 VAL A O 1
ATOM 635 N N . ARG A 1 83 ? -6.244 -3.553 15.652 1.00 94.44 83 ARG A N 1
ATOM 636 C CA . ARG A 1 83 ? -6.399 -2.230 16.281 1.00 94.44 83 ARG A CA 1
ATOM 637 C C . ARG A 1 83 ? -5.641 -1.159 15.501 1.00 94.44 83 ARG A C 1
ATOM 639 O O . ARG A 1 83 ? -6.268 -0.183 15.098 1.00 94.44 83 ARG A O 1
ATOM 646 N N . LEU A 1 84 ? -4.358 -1.388 15.211 1.00 96.25 84 LEU A N 1
ATOM 647 C CA . LEU A 1 84 ? -3.517 -0.462 14.450 1.00 96.25 84 LEU A CA 1
ATOM 648 C C . LEU A 1 84 ? -4.105 -0.185 13.062 1.00 96.25 84 LEU A C 1
ATOM 650 O O . LEU A 1 84 ? -4.186 0.967 12.643 1.00 96.25 84 LEU A O 1
ATOM 654 N N . PHE A 1 85 ? -4.569 -1.216 12.351 1.00 96.88 85 PHE A N 1
ATOM 655 C CA . PHE A 1 85 ? -5.208 -1.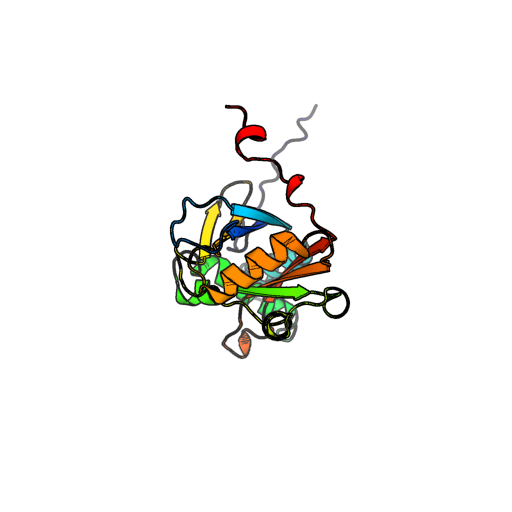017 11.049 1.00 96.88 85 PHE A CA 1
ATOM 656 C C . PHE A 1 85 ? -6.494 -0.193 11.153 1.00 96.88 85 PHE A C 1
ATOM 658 O O . PHE A 1 85 ? -6.703 0.729 10.365 1.00 96.88 85 PHE A O 1
ATOM 665 N N . ASN A 1 86 ? -7.349 -0.495 12.133 1.00 96.19 86 ASN A N 1
ATOM 666 C CA . ASN A 1 86 ? -8.592 0.239 12.339 1.00 96.19 86 ASN A CA 1
ATOM 667 C C . ASN A 1 86 ? -8.348 1.714 12.674 1.00 96.19 86 ASN A C 1
ATOM 669 O O . ASN A 1 86 ? -8.973 2.588 12.075 1.00 96.19 86 ASN A O 1
ATOM 673 N N . GLU A 1 87 ? -7.419 1.972 13.590 1.00 96.31 87 GLU A N 1
ATOM 674 C CA . GLU A 1 87 ? -7.010 3.315 13.986 1.00 96.31 87 GLU A CA 1
ATOM 675 C C . GLU A 1 87 ? -6.384 4.073 12.811 1.00 96.31 87 GLU A C 1
ATOM 677 O O . GLU A 1 87 ? -6.717 5.233 12.561 1.00 96.31 87 GLU A O 1
ATOM 682 N N . TRP A 1 88 ? -5.537 3.410 12.019 1.00 97.19 88 TRP A N 1
ATOM 683 C CA . TRP A 1 88 ? -4.991 4.001 10.806 1.00 97.19 88 TRP A CA 1
ATOM 684 C C . TRP A 1 88 ? -6.102 4.379 9.819 1.00 97.19 88 TRP A C 1
ATOM 686 O O . TRP A 1 88 ? -6.099 5.500 9.314 1.00 97.19 88 TRP A O 1
ATOM 696 N N . CYS A 1 89 ? -7.097 3.517 9.588 1.00 96.31 89 CYS A N 1
ATOM 697 C CA . CYS A 1 89 ? -8.245 3.815 8.720 1.00 96.31 89 CYS A CA 1
ATOM 698 C C . CYS A 1 89 ? -9.131 4.966 9.229 1.00 96.31 89 CYS A C 1
ATOM 700 O O . CYS A 1 89 ? -9.875 5.568 8.446 1.00 96.31 89 CYS A O 1
ATOM 702 N N . GLU A 1 90 ? -9.109 5.240 10.530 1.00 95.75 90 GLU A N 1
ATOM 703 C CA . GLU A 1 90 ? -9.815 6.357 11.154 1.00 95.75 90 GLU A CA 1
ATOM 704 C C . GLU A 1 90 ? -9.044 7.670 11.002 1.00 95.75 90 GLU A C 1
ATOM 706 O O . GLU A 1 90 ? -9.606 8.668 10.552 1.00 95.75 90 GLU A O 1
ATOM 711 N N . LYS A 1 91 ? -7.750 7.660 11.342 1.00 96.56 91 LYS A N 1
ATOM 712 C CA . LYS A 1 91 ? -6.932 8.871 11.471 1.00 96.56 91 LYS A CA 1
ATOM 713 C C . LYS A 1 91 ? -6.282 9.313 10.164 1.00 96.56 91 LYS A C 1
ATOM 715 O O . LYS A 1 91 ? -6.262 10.504 9.865 1.00 96.56 91 LYS A O 1
ATOM 720 N N . SER A 1 92 ? -5.784 8.382 9.350 1.00 95.69 92 SER A N 1
ATOM 721 C CA . SER A 1 92 ? -4.993 8.697 8.145 1.00 95.69 92 SER A CA 1
ATOM 722 C C . SER A 1 92 ? -5.663 9.590 7.084 1.00 95.69 92 SER A C 1
ATOM 724 O O . SER A 1 92 ? -4.917 10.268 6.373 1.00 95.69 92 SER A O 1
ATOM 726 N N . PRO A 1 93 ? -7.006 9.667 6.941 1.00 93.69 93 PRO A N 1
ATOM 727 C CA . PRO A 1 93 ? -7.622 10.634 6.029 1.00 93.69 93 PRO A CA 1
ATOM 728 C C . PRO A 1 93 ? -7.375 12.095 6.425 1.00 93.69 93 PRO A C 1
ATOM 730 O O . PRO A 1 93 ? -7.310 12.955 5.554 1.00 93.69 93 PRO A O 1
ATOM 733 N N . ASN A 1 94 ? -7.221 12.367 7.725 1.00 94.06 94 ASN A N 1
ATOM 734 C CA . ASN A 1 94 ? -7.114 13.724 8.270 1.00 94.06 94 ASN A CA 1
ATOM 735 C C . ASN A 1 94 ? -5.778 13.993 8.980 1.00 94.06 94 ASN A C 1
ATOM 737 O O . ASN A 1 94 ? -5.476 15.138 9.304 1.00 94.06 94 ASN A O 1
ATOM 741 N N . ASP A 1 95 ? -4.973 12.956 9.217 1.00 95.19 95 ASP A N 1
ATOM 742 C CA . ASP A 1 95 ? -3.691 13.044 9.908 1.00 95.19 95 ASP A CA 1
ATOM 743 C C . ASP A 1 95 ? -2.543 12.548 9.003 1.00 95.19 95 ASP A C 1
ATOM 745 O O . ASP A 1 95 ? -2.352 11.334 8.828 1.00 95.19 95 ASP A O 1
ATOM 749 N N . PRO A 1 96 ? -1.729 13.471 8.448 1.00 93.62 96 PRO A N 1
ATOM 750 C CA . PRO A 1 96 ? -0.558 13.130 7.641 1.00 93.62 96 PRO A CA 1
ATOM 751 C C . PRO A 1 96 ? 0.462 12.247 8.372 1.00 93.62 96 PRO A C 1
ATOM 753 O O . PRO A 1 96 ? 1.148 11.439 7.741 1.00 93.62 96 PRO A O 1
ATOM 756 N N . SER A 1 97 ? 0.572 12.366 9.700 1.00 94.38 97 SER A N 1
ATOM 757 C CA . SER A 1 97 ? 1.494 11.554 10.495 1.00 94.38 97 SER A CA 1
ATOM 758 C C . SER A 1 97 ? 1.080 10.082 10.483 1.00 94.38 97 SER A C 1
ATOM 760 O O . SER A 1 97 ? 1.945 9.216 10.332 1.00 94.38 97 SER A O 1
ATOM 762 N N . PHE A 1 98 ? -0.226 9.800 10.533 1.00 95.44 98 PHE A N 1
ATOM 763 C CA . PHE A 1 98 ? -0.775 8.456 10.369 1.00 95.44 98 PHE A CA 1
ATOM 764 C C . PHE A 1 98 ? -0.692 7.992 8.923 1.00 95.44 98 PHE A C 1
ATOM 766 O O . PHE A 1 98 ? -0.242 6.877 8.672 1.00 95.44 98 PHE A O 1
ATOM 773 N N . GLN A 1 99 ? -1.040 8.838 7.954 1.00 95.81 99 GLN A N 1
ATOM 774 C CA . GLN A 1 99 ? -0.954 8.455 6.545 1.00 95.81 99 GLN A CA 1
ATOM 775 C C . GLN A 1 99 ? 0.471 8.038 6.142 1.00 95.81 99 GLN A C 1
ATOM 777 O O . GLN A 1 99 ? 0.642 7.037 5.450 1.00 95.81 99 GLN A O 1
ATOM 782 N N . SER A 1 100 ? 1.493 8.727 6.666 1.00 95.00 100 SER A N 1
ATOM 783 C CA . SER A 1 100 ? 2.912 8.423 6.418 1.00 95.00 100 SER A CA 1
ATOM 784 C C . SER A 1 100 ? 3.378 7.043 6.906 1.00 95.00 100 SER A C 1
ATOM 786 O O . SER A 1 100 ? 4.464 6.606 6.520 1.00 95.00 100 SER A O 1
ATOM 788 N N . ARG A 1 101 ? 2.581 6.361 7.745 1.00 96.38 101 ARG A N 1
ATOM 789 C CA . ARG A 1 101 ? 2.850 4.995 8.225 1.00 96.38 101 ARG A CA 1
ATOM 790 C C . ARG A 1 101 ? 2.621 3.938 7.141 1.00 96.38 101 ARG A C 1
ATOM 792 O O . ARG A 1 101 ? 3.093 2.815 7.292 1.00 96.38 101 ARG A O 1
ATOM 799 N N . PHE A 1 102 ? 1.913 4.276 6.060 1.00 97.06 102 PHE A N 1
ATOM 800 C CA . PHE A 1 102 ? 1.698 3.363 4.942 1.00 97.06 102 PHE A CA 1
ATOM 801 C C . PHE A 1 102 ? 2.997 3.163 4.148 1.00 97.06 102 PHE A C 1
ATOM 803 O O . PHE A 1 102 ? 3.610 4.113 3.646 1.00 97.06 102 PHE A O 1
ATOM 810 N N . LYS A 1 103 ? 3.413 1.904 4.014 1.00 96.75 103 LYS A N 1
ATOM 811 C CA . LYS A 1 103 ? 4.627 1.478 3.315 1.00 96.75 103 LYS A CA 1
ATOM 812 C C . LYS A 1 103 ? 4.273 0.489 2.209 1.00 96.75 103 LYS A C 1
ATOM 814 O O . LYS A 1 103 ? 3.437 -0.394 2.389 1.00 96.75 103 LYS A O 1
ATOM 819 N N . LEU A 1 104 ? 4.974 0.600 1.086 1.00 96.38 104 LEU A N 1
ATOM 820 C CA . LEU 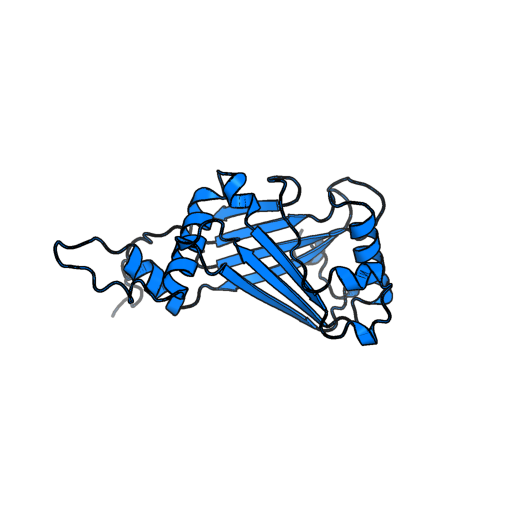A 1 104 ? 4.987 -0.410 0.028 1.00 96.38 104 LEU A CA 1
ATOM 821 C C . LEU A 1 104 ? 6.289 -1.211 0.118 1.00 96.38 104 LEU A C 1
ATOM 823 O O . LEU A 1 104 ? 7.362 -0.626 0.197 1.00 96.38 104 LEU A O 1
ATOM 827 N N . ILE A 1 105 ? 6.222 -2.535 0.060 1.00 96.12 105 ILE A N 1
ATOM 828 C CA . ILE A 1 105 ? 7.385 -3.426 0.054 1.00 96.12 105 ILE A CA 1
ATOM 829 C C . ILE A 1 105 ? 7.382 -4.201 -1.269 1.00 96.12 105 ILE A C 1
ATOM 831 O O . ILE A 1 105 ? 6.674 -5.204 -1.388 1.00 96.12 105 ILE A O 1
ATOM 835 N N . PRO A 1 106 ? 8.138 -3.750 -2.285 1.00 93.44 106 PRO A N 1
ATOM 836 C CA . PRO A 1 106 ? 8.320 -4.505 -3.512 1.00 93.44 106 PRO A CA 1
ATOM 837 C C . PRO A 1 106 ? 9.360 -5.601 -3.284 1.00 93.44 106 PRO A C 1
ATOM 839 O O . PRO A 1 106 ? 10.477 -5.329 -2.852 1.00 93.44 106 PRO A O 1
ATOM 842 N N . HIS A 1 107 ? 9.024 -6.840 -3.606 1.00 93.31 107 HIS A N 1
ATOM 843 C CA . HIS A 1 107 ? 9.933 -7.973 -3.542 1.00 93.31 107 HIS A CA 1
ATOM 844 C C . HIS A 1 107 ? 9.966 -8.694 -4.886 1.00 93.31 107 HIS A C 1
ATOM 846 O O . HIS A 1 107 ? 8.954 -9.199 -5.362 1.00 93.31 107 HIS A O 1
ATOM 852 N N . VAL A 1 108 ? 11.143 -8.742 -5.496 1.00 91.25 108 VAL A N 1
ATOM 853 C CA . VAL A 1 108 ? 11.375 -9.433 -6.764 1.00 91.25 108 VAL A CA 1
ATOM 854 C C . VAL A 1 108 ? 11.947 -10.813 -6.465 1.00 91.25 108 VAL A C 1
ATOM 856 O O . VAL A 1 108 ? 13.088 -10.914 -6.013 1.00 91.25 108 VAL A O 1
ATOM 859 N N . ALA A 1 109 ? 11.159 -11.858 -6.716 1.00 91.06 109 ALA A N 1
ATOM 860 C CA . ALA A 1 109 ? 11.507 -13.229 -6.345 1.00 91.06 109 ALA A CA 1
ATOM 861 C C . ALA A 1 109 ? 12.636 -13.811 -7.213 1.00 91.06 109 ALA A C 1
ATOM 863 O O . ALA A 1 109 ? 13.497 -14.524 -6.710 1.00 91.06 109 ALA A O 1
ATOM 864 N N . ASN A 1 110 ? 12.671 -13.471 -8.504 1.00 91.62 110 ASN A N 1
ATOM 865 C CA . ASN A 1 110 ? 13.636 -14.004 -9.469 1.00 91.62 110 ASN A CA 1
ATOM 866 C C . ASN A 1 110 ? 14.762 -13.015 -9.818 1.00 91.62 110 ASN A C 1
ATOM 868 O O . ASN A 1 110 ? 15.276 -13.000 -10.931 1.00 91.62 110 ASN A O 1
ATOM 872 N N . LEU A 1 111 ? 15.167 -12.169 -8.866 1.00 87.88 111 LEU A N 1
ATOM 873 C CA . LEU A 1 111 ? 16.098 -11.056 -9.093 1.00 87.88 111 LEU A CA 1
ATOM 874 C C . LEU A 1 111 ? 17.437 -11.470 -9.731 1.00 87.88 111 LEU A C 1
ATOM 876 O O . LEU A 1 111 ? 17.973 -10.729 -10.555 1.00 87.88 111 LEU A O 1
ATOM 880 N N . SER A 1 112 ? 17.961 -12.646 -9.371 1.00 86.44 112 SER A N 1
ATOM 881 C CA . SER A 1 112 ? 19.204 -13.206 -9.921 1.00 86.44 112 SER A CA 1
ATOM 882 C C . SER A 1 112 ? 19.108 -13.565 -11.404 1.00 86.44 112 SER A C 1
ATOM 884 O O . SER A 1 112 ? 20.116 -13.528 -12.101 1.00 86.44 112 SER A O 1
ATOM 886 N N . GLU A 1 113 ? 17.912 -13.887 -11.895 1.00 89.00 113 GLU A N 1
ATOM 887 C CA . GLU A 1 113 ? 17.665 -14.274 -13.290 1.00 89.00 113 GLU A CA 1
ATOM 888 C C . GLU A 1 113 ? 17.487 -13.056 -14.205 1.00 89.00 113 GLU A C 1
ATOM 890 O O . GLU A 1 113 ? 17.705 -13.137 -15.411 1.00 89.00 113 GLU A O 1
ATOM 895 N N . LEU A 1 114 ? 17.100 -11.909 -13.638 1.00 86.88 114 LEU A N 1
ATOM 896 C CA . LEU A 1 114 ? 16.752 -10.711 -14.405 1.00 86.88 114 LEU A CA 1
ATOM 897 C C . LEU A 1 114 ? 17.969 -9.895 -14.855 1.00 86.88 114 LEU A C 1
ATOM 899 O O . LEU A 1 114 ? 17.812 -8.978 -15.657 1.00 86.88 114 LEU A O 1
ATOM 903 N N . GLY A 1 115 ? 19.164 -10.182 -14.326 1.00 83.56 115 GLY A N 1
ATOM 904 C CA . GLY A 1 115 ? 20.388 -9.457 -14.683 1.00 83.56 115 GLY A CA 1
ATOM 905 C C . GLY A 1 115 ? 20.332 -7.954 -14.377 1.00 83.56 115 GLY A C 1
ATOM 906 O O . GLY A 1 115 ? 21.004 -7.166 -15.042 1.00 83.56 115 GLY A O 1
ATOM 907 N N . VAL A 1 116 ? 19.518 -7.532 -13.400 1.00 83.56 116 VAL A N 1
ATOM 908 C CA . VAL A 1 116 ? 19.375 -6.110 -13.060 1.00 83.56 116 VAL A CA 1
ATOM 909 C C . VAL A 1 116 ? 20.684 -5.516 -12.532 1.00 83.56 116 VAL A C 1
ATOM 911 O O . VAL A 1 116 ? 21.415 -6.177 -11.788 1.00 83.56 116 VAL A O 1
ATOM 914 N N . PRO A 1 117 ? 20.956 -4.229 -12.809 1.00 83.38 117 PRO A N 1
ATOM 915 C CA . PRO A 1 117 ? 22.042 -3.506 -12.167 1.00 83.38 117 PRO A CA 1
ATOM 916 C C . PRO A 1 117 ? 21.994 -3.609 -10.635 1.00 83.38 117 PRO A C 1
ATOM 918 O O . PRO A 1 117 ? 20.938 -3.460 -10.014 1.00 83.38 117 PRO A O 1
ATOM 921 N N . GLY A 1 118 ? 23.160 -3.771 -10.003 1.00 83.38 118 GLY A N 1
ATOM 922 C CA . GLY A 1 118 ? 23.272 -3.963 -8.550 1.00 83.38 118 GLY A CA 1
ATOM 923 C C . GLY A 1 118 ? 22.721 -2.812 -7.693 1.00 83.38 118 GLY A C 1
ATOM 924 O O . GLY A 1 118 ? 22.427 -2.991 -6.514 1.00 83.38 118 GLY A O 1
ATOM 925 N N . TRP A 1 119 ? 22.559 -1.615 -8.260 1.00 81.50 119 TRP A N 1
ATOM 926 C CA . TRP A 1 119 ? 21.926 -0.493 -7.564 1.00 81.50 119 TRP A CA 1
ATOM 927 C C . TRP A 1 119 ? 20.395 -0.619 -7.501 1.00 81.50 119 TRP A C 1
ATOM 929 O O . TRP A 1 119 ? 19.804 -0.094 -6.562 1.00 81.50 119 TRP A O 1
ATOM 939 N N . ILE A 1 120 ? 19.764 -1.341 -8.441 1.00 80.50 120 ILE A N 1
ATOM 940 C CA . ILE A 1 120 ? 18.323 -1.651 -8.445 1.00 80.50 120 ILE A CA 1
ATOM 941 C C . ILE A 1 120 ? 18.038 -2.827 -7.514 1.00 80.50 120 ILE A C 1
ATOM 943 O O . ILE A 1 120 ? 17.102 -2.773 -6.718 1.00 80.50 120 ILE A O 1
ATOM 947 N N . SER A 1 121 ? 18.877 -3.868 -7.559 1.00 82.69 121 SER A N 1
ATOM 948 C CA . SER A 1 121 ? 18.675 -5.083 -6.760 1.00 82.69 121 SER A CA 1
ATOM 949 C C . SER A 1 121 ? 18.616 -4.810 -5.253 1.00 82.69 121 SER A C 1
ATOM 951 O O . SER A 1 121 ? 17.874 -5.468 -4.527 1.00 82.69 121 SER A O 1
ATOM 953 N N . ARG A 1 122 ? 19.314 -3.768 -4.788 1.00 85.38 122 ARG A N 1
ATOM 954 C CA . ARG A 1 122 ? 19.314 -3.306 -3.391 1.00 85.38 122 ARG A CA 1
ATOM 955 C C . ARG A 1 122 ? 17.965 -2.801 -2.880 1.00 85.38 122 ARG A C 1
ATOM 957 O O . ARG A 1 122 ? 17.874 -2.585 -1.673 1.00 85.38 122 ARG A O 1
ATOM 964 N N . TRP A 1 123 ? 16.980 -2.556 -3.742 1.00 83.94 123 TRP A N 1
ATOM 965 C CA . TRP A 1 123 ? 15.653 -2.070 -3.348 1.00 83.94 123 TRP A CA 1
ATOM 966 C C . TRP A 1 123 ? 14.629 -3.193 -3.152 1.00 83.94 123 TRP A C 1
ATOM 968 O O . TRP A 1 123 ? 13.601 -2.956 -2.524 1.00 83.94 123 TRP A O 1
ATOM 978 N N . SER A 1 124 ? 14.912 -4.413 -3.625 1.00 88.94 124 SER A N 1
ATOM 979 C CA . SER A 1 124 ? 14.034 -5.567 -3.401 1.00 88.94 124 SER A CA 1
ATOM 980 C C . SER A 1 124 ? 13.938 -5.891 -1.906 1.00 88.94 124 SER A C 1
ATOM 982 O O . SER A 1 124 ? 14.952 -5.992 -1.216 1.00 88.94 124 SER A O 1
ATOM 984 N N . GLY A 1 125 ? 12.713 -6.033 -1.402 1.00 91.00 125 GLY A N 1
ATOM 985 C CA . GLY A 1 125 ? 12.399 -6.303 -0.000 1.00 91.00 125 GLY A CA 1
ATOM 986 C C . GLY A 1 125 ? 12.534 -5.098 0.934 1.00 91.00 125 GLY A C 1
ATOM 987 O O . GLY A 1 125 ? 12.344 -5.258 2.136 1.00 91.00 125 GLY A O 1
ATOM 988 N N . LYS A 1 126 ? 12.853 -3.898 0.426 1.00 92.50 126 LYS A N 1
ATOM 989 C CA . LYS A 1 126 ? 12.965 -2.693 1.260 1.00 92.50 126 LYS A CA 1
ATOM 990 C C . LYS A 1 126 ? 11.680 -1.869 1.242 1.00 92.50 126 LYS A C 1
ATOM 992 O O . LYS A 1 126 ? 11.103 -1.683 0.173 1.00 92.50 126 LYS A O 1
ATOM 997 N N . PRO A 1 127 ? 11.262 -1.310 2.389 1.00 92.94 127 PRO A N 1
ATOM 998 C CA . PRO A 1 127 ? 10.081 -0.466 2.442 1.00 92.94 127 PRO A CA 1
ATOM 999 C C . PRO A 1 127 ? 10.294 0.845 1.677 1.00 92.94 127 PRO A C 1
ATOM 1001 O O . PRO A 1 127 ? 11.244 1.595 1.913 1.00 92.94 127 PRO A O 1
ATOM 1004 N N . VAL A 1 128 ? 9.358 1.133 0.783 1.00 92.81 128 VAL A N 1
ATOM 1005 C CA . VAL A 1 128 ? 9.175 2.402 0.089 1.00 92.81 128 VAL A CA 1
ATOM 1006 C C . VAL A 1 128 ? 8.220 3.253 0.917 1.00 92.81 128 VAL A C 1
ATOM 1008 O O . VAL A 1 128 ? 7.075 2.876 1.165 1.00 92.81 128 VAL A O 1
ATOM 1011 N N . LEU A 1 129 ? 8.715 4.406 1.365 1.00 91.38 129 LEU A N 1
ATOM 1012 C CA . LEU A 1 129 ? 8.001 5.281 2.290 1.00 91.38 129 LEU A CA 1
ATOM 1013 C C . LEU A 1 129 ? 7.104 6.256 1.521 1.00 91.38 129 LEU A C 1
ATOM 1015 O O . LEU A 1 129 ? 7.599 7.073 0.740 1.00 91.38 129 LEU A O 1
ATOM 1019 N N . ILE A 1 130 ? 5.799 6.224 1.790 1.00 92.50 130 ILE A N 1
ATOM 1020 C CA . ILE A 1 130 ? 4.813 7.102 1.151 1.00 92.50 130 ILE A CA 1
ATOM 1021 C C . ILE A 1 130 ? 4.592 8.334 2.040 1.00 92.50 130 ILE A C 1
ATOM 1023 O O . ILE A 1 130 ? 3.587 8.482 2.722 1.00 92.50 130 ILE A O 1
ATOM 1027 N N . LYS A 1 131 ? 5.600 9.214 2.099 1.00 85.12 131 LYS A N 1
ATOM 1028 C CA . LYS A 1 131 ? 5.672 10.279 3.123 1.00 85.12 131 LYS A CA 1
ATOM 1029 C C . LYS A 1 131 ? 4.889 11.554 2.816 1.00 85.12 131 LYS A C 1
ATOM 1031 O O . LYS A 1 131 ? 4.674 12.353 3.720 1.00 85.12 131 LYS A O 1
ATOM 1036 N N . ARG A 1 132 ? 4.563 11.820 1.548 1.00 87.69 132 ARG A N 1
ATOM 1037 C CA . ARG A 1 132 ? 3.990 13.105 1.123 1.00 87.69 132 ARG A CA 1
ATOM 1038 C C . ARG A 1 132 ? 2.514 12.932 0.782 1.00 87.69 132 ARG A C 1
ATOM 1040 O O . ARG A 1 132 ? 2.186 12.595 -0.358 1.00 87.69 132 ARG A O 1
ATOM 1047 N N . THR A 1 133 ? 1.659 13.178 1.770 1.00 89.94 133 THR A N 1
ATOM 1048 C CA . THR A 1 133 ? 0.200 13.254 1.612 1.00 89.94 133 THR A CA 1
ATOM 1049 C C . THR A 1 133 ? -0.182 14.206 0.488 1.00 89.94 133 THR A C 1
ATOM 1051 O O . THR A 1 133 ? 0.352 15.313 0.413 1.00 89.94 133 THR A O 1
ATOM 1054 N N . GLY A 1 134 ? -1.065 13.760 -0.405 1.00 89.06 134 GLY A N 1
ATOM 1055 C CA . GLY A 1 134 ? -1.524 14.534 -1.560 1.00 89.06 134 GLY A CA 1
ATOM 1056 C C . GLY A 1 134 ? -0.461 14.757 -2.640 1.00 89.06 134 GLY A C 1
ATOM 1057 O O . GLY A 1 134 ? -0.626 15.636 -3.476 1.00 89.06 134 GLY A O 1
ATOM 1058 N N . LYS A 1 135 ? 0.660 14.022 -2.598 1.00 91.19 135 LYS A N 1
ATOM 1059 C CA . LYS A 1 135 ? 1.689 14.039 -3.656 1.00 91.19 135 LYS A CA 1
ATOM 1060 C C . LYS A 1 135 ? 2.122 12.635 -4.050 1.00 91.19 135 LYS A C 1
ATOM 1062 O O . LYS A 1 135 ? 2.024 12.247 -5.202 1.00 91.19 135 LYS A O 1
ATOM 1067 N N . THR A 1 136 ? 2.675 11.881 -3.099 1.00 92.38 136 THR A N 1
ATOM 1068 C CA . THR A 1 136 ? 3.092 10.484 -3.323 1.00 92.38 136 THR A CA 1
ATOM 1069 C C . THR A 1 136 ? 2.005 9.496 -2.937 1.00 92.38 136 THR A C 1
ATOM 1071 O O . THR A 1 136 ? 2.022 8.385 -3.445 1.00 92.38 136 THR A O 1
ATOM 1074 N N . GLY A 1 137 ? 1.133 9.877 -2.001 1.00 94.75 137 GLY A N 1
ATOM 1075 C CA . GLY A 1 137 ? 0.033 9.057 -1.508 1.00 94.75 137 GLY A CA 1
ATOM 1076 C C . GLY A 1 137 ? -1.249 9.873 -1.460 1.00 94.75 137 GLY A C 1
ATOM 1077 O O . GLY A 1 137 ? -1.241 10.981 -0.917 1.00 94.75 137 GLY A O 1
ATOM 1078 N N . PHE A 1 138 ? -2.322 9.327 -2.015 1.00 95.12 138 PHE A N 1
ATOM 1079 C CA . PHE A 1 138 ? -3.658 9.906 -1.998 1.00 95.12 138 PHE A CA 1
ATOM 1080 C C . PHE A 1 138 ? -4.607 8.885 -1.396 1.00 95.12 138 PHE A C 1
ATOM 1082 O O . PHE A 1 138 ? -4.546 7.704 -1.724 1.00 95.12 138 PHE A O 1
ATOM 1089 N N . LEU A 1 139 ? -5.444 9.332 -0.471 1.00 95.25 139 LEU A N 1
ATOM 1090 C CA . LEU A 1 139 ? -6.291 8.449 0.308 1.00 95.25 139 LEU A CA 1
ATOM 1091 C C . LEU A 1 139 ? -7.738 8.885 0.159 1.00 95.25 139 LEU A C 1
ATOM 1093 O O . LEU A 1 139 ? -8.095 10.004 0.526 1.00 95.25 139 LEU A O 1
ATOM 1097 N N . TYR A 1 140 ? -8.560 7.982 -0.349 1.00 94.31 140 TYR A N 1
ATOM 1098 C CA . TYR A 1 140 ? -9.976 8.202 -0.585 1.00 94.31 140 TYR A CA 1
ATOM 1099 C C . TYR A 1 140 ? -10.776 7.238 0.280 1.00 94.31 140 TYR A C 1
ATOM 1101 O O . TYR A 1 140 ? -10.412 6.072 0.439 1.00 94.31 140 TYR A O 1
ATOM 1109 N N . LYS A 1 141 ? -11.871 7.718 0.866 1.00 90.88 141 LYS A N 1
ATOM 1110 C CA . LYS A 1 141 ? -12.736 6.898 1.714 1.00 90.88 141 LYS A CA 1
ATOM 1111 C C . LYS A 1 141 ? -14.187 7.083 1.301 1.00 90.88 141 LYS A C 1
ATOM 1113 O O . LYS A 1 141 ? -14.697 8.200 1.307 1.00 90.88 141 LYS A O 1
ATOM 1118 N N . ASN A 1 142 ? -14.844 5.978 0.971 1.00 86.88 142 ASN A N 1
ATOM 1119 C CA . ASN A 1 142 ? -16.275 5.910 0.734 1.00 86.88 142 ASN A CA 1
ATOM 1120 C C . ASN A 1 142 ? -16.911 5.038 1.822 1.00 86.88 142 ASN A C 1
ATOM 1122 O O . ASN A 1 142 ? -16.779 3.818 1.809 1.00 86.88 142 ASN A O 1
ATOM 1126 N N . ASN A 1 143 ? -17.609 5.684 2.757 1.00 76.44 143 ASN A N 1
ATOM 1127 C CA . ASN A 1 143 ? -18.279 5.010 3.872 1.00 76.44 143 ASN A CA 1
ATOM 1128 C C . ASN A 1 143 ? -19.668 4.449 3.499 1.00 76.44 143 ASN A C 1
ATOM 1130 O O . ASN A 1 143 ? -20.344 3.891 4.362 1.00 76.44 143 ASN A O 1
ATOM 1134 N N . ASN A 1 144 ? -20.125 4.630 2.253 1.00 76.88 144 ASN A N 1
ATOM 1135 C CA . ASN A 1 144 ? -21.393 4.068 1.778 1.00 76.88 144 ASN A CA 1
ATOM 1136 C C . ASN A 1 144 ? -21.241 2.577 1.449 1.00 76.88 144 ASN A C 1
ATOM 1138 O O . ASN A 1 144 ? -20.219 1.977 1.742 1.00 76.88 144 ASN A O 1
ATOM 1142 N N . THR A 1 145 ? -22.266 1.947 0.870 1.00 72.69 145 THR A N 1
ATOM 1143 C CA . THR A 1 145 ? -22.158 0.566 0.371 1.00 72.69 145 THR A CA 1
ATOM 1144 C C . THR A 1 145 ? -21.854 0.588 -1.136 1.00 72.69 145 THR A C 1
ATOM 1146 O O . THR A 1 145 ? -22.674 1.127 -1.879 1.00 72.69 145 THR A O 1
ATOM 1149 N N . PRO A 1 146 ? -20.727 0.012 -1.606 1.00 71.69 146 PRO A N 1
ATOM 1150 C CA . PRO A 1 146 ? -19.722 -0.719 -0.828 1.00 71.69 146 PRO A CA 1
ATOM 1151 C C . PRO A 1 146 ? -18.814 0.201 0.007 1.00 71.69 146 PRO A C 1
ATOM 1153 O O . PRO A 1 146 ? -18.453 1.291 -0.430 1.00 71.69 146 PRO A O 1
ATOM 1156 N N . ASP A 1 147 ? -18.440 -0.285 1.196 1.00 90.31 147 ASP A N 1
ATOM 1157 C CA . ASP A 1 147 ? -17.567 0.399 2.164 1.00 90.31 147 ASP A CA 1
ATOM 1158 C C . ASP A 1 147 ? -16.108 0.169 1.765 1.00 90.31 147 ASP A C 1
ATOM 1160 O O .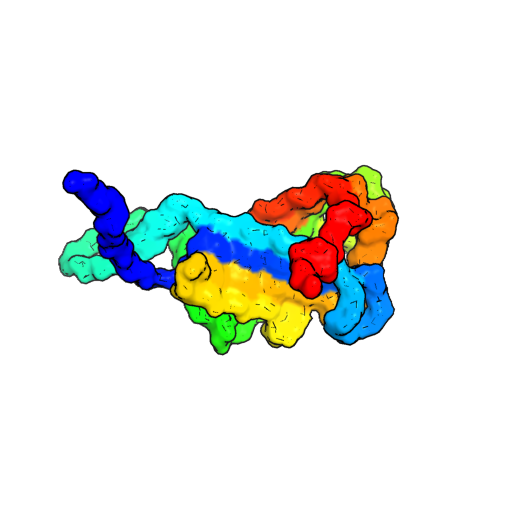 ASP A 1 147 ? -15.565 -0.931 1.942 1.00 90.31 147 ASP A O 1
ATOM 1164 N N . VAL A 1 148 ? -15.525 1.198 1.149 1.00 95.06 148 VAL A N 1
ATOM 1165 C CA . VAL A 1 148 ? -14.253 1.142 0.423 1.00 95.06 148 VAL A CA 1
ATOM 1166 C C . VAL A 1 148 ? -13.313 2.233 0.918 1.00 95.06 148 VAL A C 1
ATOM 1168 O O . VAL A 1 148 ? -13.705 3.382 1.123 1.00 95.06 148 VAL A O 1
ATOM 1171 N N . MET A 1 149 ? -12.037 1.885 1.039 1.00 96.50 149 MET A N 1
ATOM 1172 C CA . MET A 1 149 ? -10.951 2.852 1.165 1.00 96.50 149 MET A CA 1
ATOM 1173 C C . MET A 1 149 ? -9.923 2.572 0.078 1.00 96.50 149 MET A C 1
ATOM 1175 O O . MET A 1 149 ? -9.584 1.414 -0.156 1.00 96.50 149 MET A O 1
ATOM 1179 N N . GLU A 1 150 ? -9.430 3.618 -0.568 1.00 96.31 150 GLU A N 1
ATOM 1180 C CA . GLU A 1 150 ? -8.448 3.528 -1.641 1.00 96.31 150 GLU A CA 1
ATOM 1181 C C . GLU A 1 150 ? -7.198 4.326 -1.287 1.00 96.31 150 GLU A C 1
ATOM 1183 O O . GLU A 1 150 ? -7.287 5.508 -0.964 1.00 96.31 150 GLU A O 1
ATOM 1188 N N . MET A 1 151 ? -6.040 3.673 -1.366 1.00 96.88 151 MET A N 1
ATOM 1189 C CA . MET A 1 151 ? -4.730 4.310 -1.334 1.00 96.88 151 MET A CA 1
ATOM 1190 C C . MET A 1 151 ? -4.144 4.312 -2.746 1.00 96.88 151 MET A C 1
ATOM 1192 O O . MET A 1 151 ? -3.748 3.267 -3.261 1.00 96.88 151 MET A O 1
ATOM 1196 N N . GLU A 1 152 ? -4.027 5.484 -3.352 1.00 96.38 152 GLU A N 1
ATOM 1197 C CA . GLU A 1 152 ? -3.258 5.668 -4.576 1.00 96.38 152 GLU A CA 1
ATOM 1198 C C . GLU A 1 152 ? -1.817 6.067 -4.239 1.00 96.38 152 GLU A C 1
ATOM 1200 O O . GLU A 1 152 ? -1.573 6.972 -3.441 1.00 96.38 152 GLU A O 1
ATOM 1205 N N . ILE A 1 153 ? -0.848 5.413 -4.877 1.00 95.75 153 ILE A N 1
ATOM 1206 C CA . ILE A 1 153 ? 0.574 5.726 -4.788 1.00 95.75 153 ILE A CA 1
ATOM 1207 C C . ILE A 1 153 ? 1.060 6.216 -6.148 1.00 95.75 153 ILE A C 1
ATOM 1209 O O . ILE A 1 153 ? 1.194 5.437 -7.094 1.00 95.75 153 ILE A O 1
ATOM 1213 N N . SER A 1 154 ? 1.411 7.497 -6.222 1.00 93.44 154 SER A N 1
ATOM 1214 C CA . SER A 1 154 ? 1.991 8.088 -7.426 1.00 93.44 154 SER A CA 1
ATOM 1215 C C . SER A 1 154 ? 3.514 8.054 -7.372 1.00 93.44 154 SER A C 1
ATOM 1217 O O . SER A 1 154 ? 4.144 8.590 -6.450 1.00 93.44 154 SER A O 1
ATOM 1219 N N . PHE A 1 155 ? 4.125 7.459 -8.399 1.00 91.62 155 PHE A N 1
ATOM 1220 C CA . PHE A 1 155 ? 5.576 7.469 -8.596 1.00 91.62 155 PHE A CA 1
ATOM 1221 C C . PHE A 1 155 ? 6.065 8.678 -9.415 1.00 91.62 155 PHE A C 1
ATOM 1223 O O . PHE A 1 155 ? 7.270 8.917 -9.500 1.00 91.62 155 PHE A O 1
ATOM 1230 N N . HIS A 1 156 ? 5.167 9.510 -9.953 1.00 89.44 156 HIS A N 1
ATOM 1231 C CA . HIS A 1 156 ? 5.522 10.749 -10.660 1.00 89.44 156 HIS A CA 1
ATOM 1232 C C . HIS A 1 156 ? 6.394 11.722 -9.851 1.00 89.44 156 HIS A C 1
ATOM 1234 O O . HIS A 1 156 ? 7.336 12.276 -10.416 1.00 89.44 156 HIS A O 1
ATOM 1240 N N . PRO A 1 157 ? 6.179 11.943 -8.542 1.00 89.31 157 PRO A N 1
ATOM 1241 C CA . PRO A 1 157 ? 7.022 12.852 -7.769 1.00 89.31 157 PRO A CA 1
ATOM 1242 C C . PRO A 1 157 ? 8.274 12.174 -7.190 1.00 89.31 157 PRO A C 1
ATOM 1244 O O . PRO A 1 157 ? 8.994 12.807 -6.407 1.00 89.31 157 PRO A O 1
ATOM 1247 N N . PHE A 1 158 ? 8.526 10.890 -7.478 1.00 86.94 158 PHE A N 1
ATOM 1248 C CA . PHE A 1 158 ? 9.699 10.190 -6.953 1.00 86.94 158 PHE A CA 1
ATOM 1249 C C . PHE A 1 158 ? 11.002 10.692 -7.598 1.00 86.94 158 PHE A C 1
ATOM 1251 O O . PHE A 1 158 ? 10.986 11.232 -8.706 1.00 86.94 158 PHE A O 1
ATOM 1258 N N . PRO A 1 159 ? 12.154 10.522 -6.919 1.00 87.25 159 PRO A N 1
ATOM 1259 C CA . PRO A 1 159 ? 13.445 10.919 -7.467 1.00 87.25 159 PRO A CA 1
ATOM 1260 C C . PRO A 1 159 ? 13.740 10.255 -8.814 1.00 87.25 159 PRO A C 1
ATOM 1262 O O . PRO A 1 159 ? 13.332 9.119 -9.062 1.00 87.25 159 PRO A O 1
ATOM 1265 N N . TRP A 1 160 ? 14.536 10.930 -9.646 1.00 82.94 160 TRP A N 1
ATOM 1266 C CA . TRP A 1 160 ? 14.917 10.456 -10.980 1.00 82.94 160 TRP A CA 1
ATOM 1267 C C . TRP A 1 160 ? 15.445 9.012 -10.984 1.00 82.94 160 TRP A C 1
ATOM 1269 O O . TRP A 1 160 ? 15.054 8.224 -11.836 1.00 82.94 160 TRP A O 1
ATOM 1279 N N . ALA A 1 161 ? 16.238 8.616 -9.983 1.00 82.50 161 ALA A N 1
ATOM 1280 C CA . ALA A 1 161 ? 16.745 7.246 -9.870 1.00 82.50 161 ALA A CA 1
ATOM 1281 C C . ALA A 1 161 ? 15.631 6.182 -9.775 1.00 82.50 161 ALA A C 1
ATOM 1283 O O . ALA A 1 161 ? 15.753 5.112 -10.368 1.00 82.50 161 ALA A O 1
ATOM 1284 N N . ALA A 1 162 ? 14.531 6.475 -9.072 1.00 84.19 162 ALA A N 1
ATOM 1285 C CA . ALA A 1 162 ? 13.383 5.574 -9.000 1.00 84.19 162 ALA A CA 1
ATOM 1286 C C . ALA A 1 162 ? 12.658 5.496 -10.351 1.00 84.19 162 ALA A C 1
ATOM 1288 O O . ALA A 1 162 ? 12.297 4.408 -10.791 1.00 84.19 162 ALA A O 1
ATOM 1289 N N . LYS A 1 163 ? 12.519 6.628 -11.051 1.00 85.44 163 LYS A N 1
ATOM 1290 C CA . LYS A 1 163 ? 11.921 6.670 -12.393 1.00 85.44 163 LYS A CA 1
ATOM 1291 C C . LYS A 1 163 ? 12.746 5.901 -13.425 1.00 85.44 163 LYS A C 1
ATOM 1293 O O . LYS A 1 163 ? 12.183 5.147 -14.206 1.00 85.44 163 LYS A O 1
ATOM 1298 N N . GLN A 1 164 ? 14.074 6.017 -13.379 1.00 82.50 164 GLN A N 1
ATOM 1299 C CA . GLN A 1 164 ? 14.979 5.225 -14.221 1.00 82.50 164 GLN A CA 1
ATOM 1300 C C . GLN A 1 164 ? 14.836 3.724 -13.956 1.00 82.50 164 GLN A C 1
ATOM 1302 O O . GLN A 1 164 ? 14.847 2.930 -14.894 1.00 82.50 164 GLN A O 1
ATOM 1307 N N . ALA A 1 165 ? 14.696 3.328 -12.686 1.00 82.44 165 ALA A N 1
ATOM 1308 C CA . ALA A 1 165 ? 14.475 1.929 -12.337 1.00 82.44 165 ALA A CA 1
ATOM 1309 C C . ALA A 1 165 ? 13.142 1.422 -12.907 1.00 82.44 165 ALA A C 1
ATOM 1311 O O . ALA A 1 165 ? 13.113 0.347 -13.497 1.00 82.44 165 ALA A O 1
ATOM 1312 N N . LEU A 1 166 ? 12.064 2.204 -12.792 1.00 84.50 166 LEU A N 1
ATOM 1313 C CA . LEU A 1 166 ? 10.760 1.867 -13.373 1.00 84.50 166 LEU A CA 1
ATOM 1314 C C . LEU A 1 166 ? 10.799 1.794 -14.904 1.00 84.50 166 LEU A C 1
ATOM 1316 O O . LEU A 1 166 ? 10.214 0.880 -15.479 1.00 84.50 166 LEU A O 1
ATOM 1320 N N . GLU A 1 167 ? 11.519 2.700 -15.567 1.00 83.06 167 GLU A N 1
ATOM 1321 C CA . GLU A 1 167 ? 11.674 2.679 -17.023 1.00 83.06 167 GLU A CA 1
ATOM 1322 C C . GLU A 1 167 ? 12.417 1.421 -17.501 1.00 83.06 167 GLU A C 1
ATOM 1324 O O . GLU A 1 167 ? 11.952 0.759 -18.432 1.00 83.06 167 GLU A O 1
ATOM 1329 N N . LEU A 1 168 ? 13.525 1.056 -16.840 1.00 80.38 168 LEU A N 1
ATOM 1330 C CA . LEU A 1 168 ? 14.254 -0.186 -17.122 1.00 80.38 168 LEU A CA 1
ATOM 1331 C C . LEU A 1 168 ? 13.363 -1.406 -16.878 1.00 80.38 168 LEU A C 1
ATOM 1333 O O . LEU A 1 168 ? 13.296 -2.311 -17.712 1.00 80.38 168 LEU A O 1
ATOM 1337 N N . LEU A 1 169 ? 12.663 -1.419 -15.737 1.00 80.19 169 LEU A N 1
ATOM 1338 C CA . LEU A 1 169 ? 11.748 -2.499 -15.399 1.00 80.19 169 LEU A CA 1
ATOM 1339 C C . LEU A 1 169 ? 10.710 -2.668 -16.504 1.00 80.19 169 LEU A C 1
ATOM 1341 O O . LEU A 1 169 ? 10.544 -3.773 -17.001 1.00 80.19 169 LEU A O 1
ATOM 1345 N N . ARG A 1 170 ? 10.078 -1.580 -16.946 1.00 79.62 170 ARG A N 1
ATOM 1346 C CA . ARG A 1 170 ? 9.053 -1.604 -17.989 1.00 79.62 170 ARG A CA 1
ATOM 1347 C C . ARG A 1 170 ? 9.565 -2.145 -19.325 1.00 79.62 170 ARG A C 1
ATOM 1349 O O . ARG A 1 170 ? 8.893 -2.983 -19.919 1.00 79.62 170 ARG A O 1
ATOM 1356 N N . LYS A 1 171 ? 10.695 -1.633 -19.821 1.00 78.94 171 LYS A N 1
ATOM 1357 C CA . LYS A 1 171 ? 11.177 -1.930 -21.181 1.00 78.94 171 LYS A CA 1
ATOM 1358 C C . LYS A 1 171 ? 11.721 -3.350 -21.314 1.00 78.94 171 LYS A C 1
ATOM 1360 O O . LYS A 1 171 ? 11.382 -4.037 -22.271 1.00 78.94 171 LYS A O 1
ATOM 1365 N N . ASP A 1 172 ? 12.504 -3.799 -20.335 1.00 78.88 172 ASP A N 1
ATOM 1366 C CA . ASP A 1 172 ? 13.362 -4.974 -20.530 1.00 78.88 172 ASP A CA 1
ATOM 1367 C C . ASP A 1 172 ? 12.998 -6.165 -19.628 1.00 78.88 172 ASP A C 1
ATOM 1369 O O . ASP A 1 172 ? 13.379 -7.307 -19.909 1.00 78.88 172 ASP A O 1
ATOM 1373 N N . ILE A 1 173 ? 12.261 -5.916 -18.536 1.00 83.69 173 ILE A N 1
ATOM 1374 C CA . ILE A 1 173 ? 12.179 -6.848 -17.398 1.00 83.69 173 ILE A CA 1
ATOM 1375 C C . ILE A 1 173 ? 10.739 -7.199 -17.015 1.00 83.69 173 ILE A C 1
ATOM 1377 O O . ILE A 1 173 ? 10.506 -8.281 -16.485 1.00 83.69 173 ILE A O 1
ATOM 1381 N N . PHE A 1 174 ? 9.759 -6.338 -17.290 1.00 84.69 174 PHE A N 1
ATOM 1382 C CA . PHE A 1 174 ? 8.403 -6.451 -16.749 1.00 84.69 174 PHE A CA 1
ATOM 1383 C C . PHE A 1 174 ? 7.754 -7.790 -17.114 1.00 84.69 174 PHE A C 1
ATOM 1385 O O . PHE A 1 174 ? 7.275 -8.504 -16.246 1.00 84.69 174 PHE A O 1
ATOM 1392 N N . HIS A 1 175 ? 7.890 -8.223 -18.366 1.00 87.06 175 HIS A N 1
ATOM 1393 C CA . HIS A 1 175 ? 7.374 -9.511 -18.843 1.00 87.06 175 HIS A CA 1
ATOM 1394 C C . HIS A 1 175 ? 8.128 -10.744 -18.302 1.00 87.06 175 HIS A C 1
ATOM 1396 O O . HIS A 1 175 ? 7.736 -11.874 -18.579 1.00 87.06 175 HIS A O 1
ATOM 1402 N N . LYS A 1 176 ? 9.212 -10.553 -17.542 1.00 90.50 176 LYS A N 1
ATOM 1403 C CA . LYS A 1 176 ? 10.024 -11.608 -16.911 1.00 90.50 176 LYS A CA 1
ATOM 1404 C C . LYS A 1 176 ? 9.932 -11.588 -15.383 1.00 90.50 176 LYS A C 1
ATOM 1406 O O . LYS A 1 176 ? 10.405 -12.522 -14.740 1.00 90.50 176 LYS A O 1
ATOM 1411 N N . VAL A 1 177 ? 9.380 -10.527 -14.790 1.00 89.31 177 VAL A N 1
ATOM 1412 C CA . VAL A 1 177 ? 9.445 -10.309 -13.342 1.00 89.31 177 VAL A CA 1
ATOM 1413 C C . VAL A 1 177 ? 8.397 -11.140 -12.602 1.00 89.31 177 VAL A C 1
ATOM 1415 O O . VAL A 1 177 ? 7.231 -11.197 -12.995 1.00 89.31 177 VAL A O 1
ATOM 1418 N N . LEU A 1 178 ? 8.816 -11.740 -11.490 1.00 92.56 178 LEU A N 1
ATOM 1419 C CA . LEU A 1 178 ? 7.933 -12.200 -10.423 1.00 92.56 178 LEU A CA 1
ATOM 1420 C C . LEU A 1 178 ? 7.994 -11.175 -9.289 1.00 92.56 178 LEU A C 1
ATOM 1422 O O . LEU A 1 178 ? 8.925 -11.188 -8.479 1.00 92.56 178 LEU A O 1
ATOM 1426 N N . LEU A 1 179 ? 7.034 -10.249 -9.271 1.00 91.75 179 LEU A N 1
ATOM 1427 C CA . LEU A 1 179 ? 6.999 -9.129 -8.330 1.00 91.75 179 LEU A CA 1
ATOM 1428 C C . LEU A 1 179 ? 5.885 -9.328 -7.304 1.00 91.75 179 LEU A C 1
ATOM 1430 O O . LEU A 1 179 ? 4.708 -9.285 -7.644 1.00 91.75 179 LEU A O 1
ATOM 1434 N N . THR A 1 180 ? 6.253 -9.474 -6.039 1.00 95.44 180 THR A N 1
ATOM 1435 C CA . THR A 1 180 ? 5.324 -9.401 -4.911 1.00 95.44 180 THR A CA 1
ATOM 1436 C C . THR A 1 180 ? 5.298 -7.973 -4.374 1.00 95.44 180 THR A C 1
ATOM 1438 O O . THR A 1 180 ? 6.341 -7.386 -4.097 1.00 95.44 180 THR A O 1
ATOM 1441 N N . LEU A 1 181 ? 4.107 -7.412 -4.206 1.00 96.19 181 LEU A N 1
ATOM 1442 C CA . LEU A 1 181 ? 3.874 -6.107 -3.598 1.00 96.19 181 LEU A CA 1
ATOM 1443 C C . LEU A 1 181 ? 3.178 -6.324 -2.255 1.00 96.19 181 LEU A C 1
ATOM 1445 O O . LEU A 1 181 ? 2.047 -6.812 -2.212 1.00 96.19 181 LEU A O 1
ATOM 1449 N N . GLY A 1 182 ? 3.871 -5.992 -1.168 1.00 97.44 182 GLY A N 1
ATOM 1450 C CA . GLY A 1 182 ? 3.311 -5.967 0.181 1.00 97.44 182 GLY A CA 1
ATOM 1451 C C . GLY A 1 182 ? 2.953 -4.556 0.615 1.00 97.44 182 GLY A C 1
ATOM 1452 O O . GLY A 1 182 ? 3.703 -3.619 0.355 1.00 97.44 182 GLY A O 1
ATOM 1453 N N . PHE A 1 183 ? 1.825 -4.410 1.299 1.00 97.50 183 PHE A N 1
ATOM 1454 C CA . PHE A 1 183 ? 1.361 -3.128 1.827 1.00 97.50 183 PHE A CA 1
ATOM 1455 C C . PHE A 1 183 ? 1.279 -3.202 3.342 1.00 97.50 183 PHE A C 1
ATOM 1457 O O . PHE A 1 183 ? 0.581 -4.065 3.875 1.00 97.50 183 PHE A O 1
ATOM 1464 N N . VAL A 1 184 ? 2.014 -2.328 4.025 1.00 97.12 184 VAL A N 1
ATOM 1465 C CA . VAL A 1 184 ? 2.216 -2.402 5.475 1.00 97.12 184 VAL A CA 1
ATOM 1466 C C . VAL A 1 184 ? 1.838 -1.088 6.146 1.00 97.12 184 VAL A C 1
ATOM 1468 O O . VAL A 1 184 ? 2.155 -0.020 5.626 1.00 97.12 184 VAL A O 1
ATOM 1471 N N . ILE A 1 185 ? 1.200 -1.168 7.313 1.00 97.38 185 ILE A N 1
ATOM 1472 C CA . ILE A 1 185 ? 1.094 -0.052 8.256 1.00 97.38 185 ILE A CA 1
ATOM 1473 C C . ILE A 1 185 ? 2.178 -0.207 9.317 1.00 97.38 185 ILE A C 1
ATOM 1475 O O . ILE A 1 185 ? 2.203 -1.193 10.053 1.00 97.38 185 ILE A O 1
ATOM 1479 N N . GLU A 1 186 ? 3.065 0.782 9.376 1.00 96.69 186 GLU A N 1
ATOM 1480 C CA . GLU A 1 186 ? 4.109 0.903 10.391 1.00 96.69 186 GLU A CA 1
ATOM 1481 C C . GLU A 1 186 ? 3.517 1.090 11.793 1.00 96.69 186 GLU A C 1
ATOM 1483 O O . GLU A 1 186 ? 2.779 2.048 12.044 1.00 96.69 186 GLU A O 1
ATOM 1488 N N . ALA A 1 187 ? 3.908 0.199 12.699 1.00 95.62 187 ALA A N 1
ATOM 1489 C CA . ALA A 1 187 ? 3.813 0.382 14.139 1.00 95.62 187 ALA A CA 1
ATOM 1490 C C . ALA A 1 187 ? 4.978 1.267 14.608 1.00 95.62 187 ALA A C 1
ATOM 1492 O O . ALA A 1 187 ? 6.095 1.167 14.096 1.00 95.62 187 ALA A O 1
ATOM 1493 N N . ARG A 1 188 ? 4.711 2.151 15.561 1.00 94.50 188 ARG A N 1
ATOM 1494 C CA . ARG A 1 188 ? 5.673 3.087 16.151 1.00 94.50 188 ARG A CA 1
ATOM 1495 C C . ARG A 1 188 ? 5.841 2.886 17.650 1.00 94.50 188 ARG A C 1
ATOM 1497 O O . ARG A 1 188 ? 6.931 3.147 18.143 1.00 94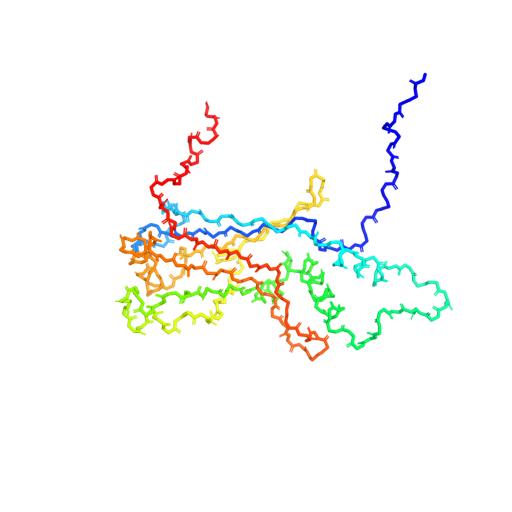.50 188 ARG A O 1
ATOM 1504 N N . GLU A 1 189 ? 4.808 2.394 18.324 1.00 92.81 189 GLU A N 1
ATOM 1505 C CA . GLU A 1 189 ? 4.847 2.056 19.750 1.00 92.81 189 GLU A CA 1
ATOM 1506 C C . GLU A 1 189 ? 4.884 0.532 19.958 1.00 92.81 189 GLU A C 1
ATOM 1508 O O . GLU A 1 189 ? 4.476 -0.237 19.084 1.00 92.81 189 GLU A O 1
ATOM 1513 N N . GLU A 1 190 ? 5.365 0.079 21.117 1.00 89.44 190 GLU A N 1
ATOM 1514 C CA . GLU A 1 190 ? 5.493 -1.354 21.435 1.00 89.44 190 GLU A CA 1
ATOM 1515 C C . GLU A 1 190 ? 4.120 -2.046 21.463 1.00 89.44 190 GLU A C 1
ATOM 1517 O O . GLU A 1 190 ? 3.964 -3.172 20.997 1.00 89.44 190 GLU A O 1
ATOM 1522 N N . GLU A 1 191 ? 3.090 -1.345 21.940 1.00 87.69 191 GLU A N 1
ATOM 1523 C CA . GLU A 1 191 ? 1.713 -1.839 22.008 1.00 87.69 191 GLU A CA 1
ATOM 1524 C C . GLU A 1 191 ? 1.065 -1.961 20.621 1.00 87.69 191 GLU A C 1
ATOM 1526 O O . GLU A 1 191 ? 0.087 -2.690 20.445 1.00 87.69 191 GLU A O 1
ATOM 1531 N N . GLU A 1 192 ? 1.614 -1.260 19.626 1.00 89.75 192 GLU A N 1
ATOM 1532 C CA . GLU A 1 192 ? 1.187 -1.349 18.232 1.00 89.75 192 GLU A CA 1
ATOM 1533 C C . GLU A 1 192 ? 1.835 -2.542 17.509 1.00 89.75 192 GLU A C 1
ATOM 1535 O O . GLU A 1 192 ? 1.399 -2.888 16.409 1.00 89.75 192 GLU A O 1
ATOM 1540 N N . LEU A 1 193 ? 2.859 -3.184 18.091 1.00 90.38 193 LEU A N 1
ATOM 1541 C CA . LEU A 1 193 ? 3.534 -4.316 17.464 1.00 90.38 193 LEU A CA 1
ATOM 1542 C C . LEU A 1 193 ? 2.683 -5.600 17.512 1.00 90.38 193 LEU A C 1
ATOM 1544 O O . LEU A 1 193 ? 1.997 -5.880 18.505 1.00 90.38 193 LEU A O 1
ATOM 1548 N N . PRO A 1 194 ? 2.762 -6.436 16.455 1.00 90.56 194 PRO A N 1
ATOM 1549 C CA . PRO A 1 194 ? 3.573 -6.272 15.237 1.00 90.56 194 PRO A CA 1
ATOM 1550 C C . PRO A 1 194 ? 2.975 -5.289 14.206 1.00 90.56 194 PRO A C 1
ATOM 1552 O O . PRO A 1 194 ? 1.766 -5.071 14.178 1.00 90.56 194 PRO A O 1
ATOM 1555 N N . GLU A 1 195 ? 3.817 -4.770 13.293 1.00 93.12 195 GLU A N 1
ATOM 1556 C CA . GLU A 1 195 ? 3.355 -4.022 12.105 1.00 93.12 195 GLU A CA 1
ATOM 1557 C C . GLU A 1 195 ? 2.302 -4.821 11.309 1.00 93.12 195 GLU A C 1
ATOM 1559 O O . GLU A 1 195 ? 2.327 -6.057 11.259 1.00 93.12 195 GLU A O 1
ATOM 1564 N N . VAL A 1 196 ? 1.396 -4.120 10.622 1.00 94.44 196 VAL A N 1
ATOM 1565 C CA . VAL A 1 196 ? 0.267 -4.766 9.938 1.00 94.44 196 VAL A CA 1
ATOM 1566 C C . VAL A 1 196 ? 0.527 -4.907 8.457 1.00 94.44 196 VAL A C 1
ATOM 1568 O O . VAL A 1 196 ? 0.557 -3.912 7.739 1.00 94.44 196 VAL A O 1
ATOM 1571 N N . LEU A 1 197 ? 0.581 -6.142 7.967 1.00 94.62 197 LEU A N 1
ATOM 1572 C CA . LEU A 1 197 ? 0.490 -6.433 6.541 1.00 94.62 197 LEU A CA 1
ATOM 1573 C C . LEU A 1 197 ? -0.982 -6.425 6.098 1.00 94.62 197 LEU A C 1
ATOM 1575 O O . LEU A 1 197 ? -1.729 -7.354 6.398 1.00 94.62 197 LEU A O 1
ATOM 1579 N N . ILE A 1 198 ? -1.391 -5.385 5.371 1.00 92.50 198 ILE A N 1
ATOM 1580 C CA . ILE A 1 198 ? -2.763 -5.225 4.859 1.00 92.50 198 ILE A CA 1
ATOM 1581 C C . ILE A 1 198 ? -3.049 -6.254 3.766 1.00 92.50 198 ILE A C 1
ATOM 1583 O O . ILE A 1 198 ? -4.129 -6.841 3.702 1.00 92.50 198 ILE A O 1
ATOM 1587 N N . GLY A 1 199 ? -2.073 -6.461 2.885 1.00 93.38 199 GLY A N 1
ATOM 1588 C CA . GLY A 1 199 ? -2.258 -7.282 1.706 1.00 93.38 199 GLY A CA 1
ATOM 1589 C C . GLY A 1 199 ? -0.956 -7.577 0.984 1.00 93.38 199 GLY A C 1
ATOM 1590 O O . GLY A 1 199 ? 0.026 -6.840 1.087 1.00 93.38 199 GLY A O 1
ATOM 1591 N N . LEU A 1 200 ? -0.988 -8.680 0.244 1.00 95.81 200 LEU A N 1
ATOM 1592 C CA . LEU A 1 200 ? 0.045 -9.098 -0.691 1.00 95.81 200 LEU A CA 1
ATOM 1593 C C . LEU A 1 200 ? -0.620 -9.332 -2.039 1.00 95.81 200 LEU A C 1
ATOM 1595 O O . LEU A 1 200 ? -1.620 -10.046 -2.119 1.00 95.81 200 LEU A O 1
ATOM 1599 N N . THR A 1 201 ? -0.050 -8.762 -3.089 1.00 95.19 201 THR A N 1
ATOM 1600 C CA . THR A 1 201 ? -0.391 -9.120 -4.465 1.00 95.19 201 THR A CA 1
ATOM 1601 C C . THR A 1 201 ? 0.868 -9.550 -5.196 1.00 95.19 201 THR A C 1
ATOM 1603 O O . THR A 1 201 ? 1.957 -9.052 -4.906 1.00 95.19 201 THR A O 1
ATOM 1606 N N . GLN A 1 202 ? 0.736 -10.496 -6.118 1.00 94.38 202 GLN A N 1
ATOM 1607 C CA . GLN A 1 202 ? 1.840 -10.965 -6.939 1.00 94.38 202 GLN A CA 1
ATOM 1608 C C . GLN A 1 202 ? 1.521 -10.703 -8.406 1.00 94.38 202 GLN A C 1
ATOM 1610 O O . GLN A 1 202 ? 0.467 -11.087 -8.907 1.00 94.38 202 GLN A O 1
ATOM 1615 N N . LEU A 1 203 ? 2.453 -10.050 -9.088 1.00 91.12 203 LEU A N 1
ATOM 1616 C CA . LEU A 1 203 ? 2.441 -9.860 -10.526 1.00 91.12 203 LEU A CA 1
ATOM 1617 C C . LEU A 1 203 ? 3.379 -10.893 -11.141 1.00 91.12 203 LEU A C 1
ATOM 1619 O O . LEU A 1 203 ? 4.589 -10.869 -10.898 1.00 91.12 203 LEU A O 1
ATOM 1623 N N . CYS A 1 204 ? 2.803 -11.796 -11.928 1.00 91.88 204 CYS A N 1
ATOM 1624 C CA . CYS A 1 204 ? 3.530 -12.870 -12.588 1.00 91.88 204 CYS A CA 1
ATOM 1625 C C . CYS A 1 204 ? 3.682 -12.544 -14.067 1.00 91.88 204 CYS A C 1
ATOM 1627 O O . CYS A 1 204 ? 2.701 -12.601 -14.808 1.00 91.88 204 CYS A O 1
ATOM 1629 N N . TYR A 1 205 ? 4.905 -12.218 -14.486 1.00 90.31 205 TYR A N 1
ATOM 1630 C CA . TYR A 1 205 ? 5.242 -11.979 -15.892 1.00 90.31 205 TYR A CA 1
ATOM 1631 C C . TYR A 1 205 ? 4.300 -10.966 -16.585 1.00 90.31 205 TYR A C 1
ATOM 1633 O O . TYR A 1 205 ? 3.771 -11.258 -17.664 1.00 90.31 205 TYR A O 1
ATOM 1641 N N . PRO A 1 206 ? 4.026 -9.794 -15.972 1.00 85.75 206 PRO A N 1
ATOM 1642 C CA . PRO A 1 206 ? 3.050 -8.843 -16.490 1.00 85.75 206 PRO A CA 1
ATOM 1643 C C . PRO A 1 206 ? 3.416 -8.336 -17.890 1.00 85.75 206 PRO A C 1
ATOM 1645 O O . PRO A 1 206 ? 4.545 -7.920 -18.155 1.00 85.75 206 PRO A O 1
ATOM 1648 N N . LYS A 1 207 ? 2.420 -8.309 -18.780 1.00 83.81 207 LYS A N 1
ATOM 1649 C CA . LYS A 1 207 ? 2.538 -7.761 -20.135 1.00 83.81 207 LYS A CA 1
ATOM 1650 C C . LYS A 1 207 ? 1.879 -6.392 -20.188 1.00 83.81 207 LYS A C 1
ATOM 1652 O O . LYS A 1 207 ? 0.657 -6.296 -20.249 1.00 83.81 207 LYS A O 1
ATOM 1657 N N . ALA A 1 208 ? 2.687 -5.335 -20.148 1.00 77.81 208 ALA A N 1
ATOM 1658 C CA . ALA A 1 208 ? 2.179 -3.963 -20.150 1.00 77.81 208 ALA A CA 1
ATOM 1659 C C . ALA A 1 208 ? 1.355 -3.644 -21.412 1.00 77.81 208 ALA A C 1
ATOM 1661 O O . ALA A 1 208 ? 0.384 -2.907 -21.319 1.00 77.81 208 ALA A O 1
ATOM 1662 N N . GLU A 1 209 ? 1.677 -4.247 -22.564 1.00 78.19 209 GLU A N 1
ATOM 1663 C CA . GLU A 1 209 ? 0.885 -4.100 -23.797 1.00 78.19 209 GLU A CA 1
ATOM 1664 C C . GLU A 1 209 ? -0.537 -4.678 -23.716 1.00 78.19 209 GLU A C 1
ATOM 1666 O O . GLU A 1 209 ? -1.375 -4.357 -24.549 1.00 78.19 209 GLU A O 1
ATOM 1671 N N . SER A 1 210 ? -0.814 -5.549 -22.742 1.00 79.31 210 SER A N 1
ATOM 1672 C CA . SER A 1 210 ? -2.147 -6.118 -22.513 1.00 79.31 210 SER A CA 1
ATOM 1673 C C . SER A 1 210 ? -2.973 -5.291 -21.526 1.00 79.31 210 SER A C 1
ATOM 1675 O O . SER A 1 210 ? -4.098 -5.674 -21.209 1.00 79.31 210 SER A O 1
ATOM 1677 N N . ALA A 1 211 ? -2.421 -4.190 -21.004 1.00 80.69 211 ALA A N 1
ATOM 1678 C CA . ALA A 1 211 ? -3.164 -3.275 -20.156 1.00 80.69 211 ALA A CA 1
ATOM 1679 C C . ALA A 1 211 ? -4.258 -2.584 -20.979 1.00 80.69 211 ALA A C 1
ATOM 1681 O O . ALA A 1 211 ? -4.005 -2.071 -22.068 1.00 80.69 211 ALA A O 1
ATOM 1682 N N . VAL A 1 212 ? -5.477 -2.573 -20.443 1.00 81.00 212 VAL A N 1
ATOM 1683 C CA . VAL A 1 212 ? -6.607 -1.886 -21.070 1.00 81.00 212 VAL A CA 1
ATOM 1684 C C . VAL A 1 212 ? -6.388 -0.382 -20.942 1.00 81.00 212 VAL A C 1
ATOM 1686 O O . VAL A 1 212 ? -6.126 0.113 -19.843 1.00 81.00 212 VAL A O 1
ATOM 1689 N N . LEU A 1 213 ? -6.493 0.354 -22.049 1.00 80.50 213 LEU A N 1
ATOM 1690 C CA . LEU A 1 213 ? -6.481 1.811 -21.989 1.00 80.50 213 LEU A CA 1
ATOM 1691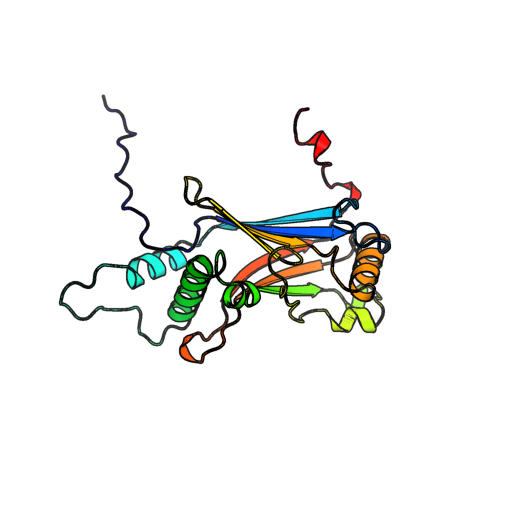 C C . LEU A 1 213 ? -7.777 2.285 -21.333 1.00 80.50 213 LEU A C 1
ATOM 1693 O O . LEU A 1 213 ? -8.855 1.786 -21.647 1.00 80.50 213 LEU A O 1
ATOM 1697 N N . ALA A 1 214 ? -7.694 3.278 -20.448 1.00 74.44 214 ALA A N 1
ATOM 1698 C CA . ALA A 1 214 ? -8.873 3.787 -19.745 1.00 74.44 214 ALA A CA 1
ATOM 1699 C C . ALA A 1 214 ? -10.001 4.195 -20.715 1.00 74.44 214 ALA A C 1
ATOM 1701 O O . ALA A 1 214 ? -11.165 3.893 -20.470 1.00 74.44 214 ALA A O 1
ATOM 1702 N N . GLN A 1 215 ? -9.642 4.803 -21.848 1.00 77.75 215 GLN A N 1
ATOM 1703 C CA . GLN A 1 215 ? -10.572 5.198 -22.911 1.00 77.75 215 GLN A CA 1
ATOM 1704 C C . GLN A 1 215 ? -11.278 4.021 -23.611 1.00 77.75 215 GLN A C 1
ATOM 1706 O O . GLN A 1 215 ? -12.337 4.223 -24.186 1.00 77.75 215 GLN A O 1
ATOM 1711 N N . ASP A 1 216 ? -10.697 2.817 -23.578 1.00 80.69 216 ASP A N 1
ATOM 1712 C CA . ASP A 1 216 ? -11.285 1.617 -24.185 1.00 80.69 216 ASP A CA 1
ATOM 1713 C C . ASP A 1 216 ? -12.189 0.879 -23.184 1.00 80.69 216 ASP A C 1
ATOM 1715 O O . ASP A 1 216 ? -13.086 0.133 -23.574 1.00 80.69 216 ASP A O 1
ATOM 1719 N N . PHE A 1 217 ? -11.940 1.062 -21.882 1.00 75.12 217 PHE A N 1
ATOM 1720 C CA . PHE A 1 217 ? -12.727 0.450 -20.812 1.00 75.12 217 PHE A CA 1
ATOM 1721 C C . PHE A 1 217 ? -14.012 1.227 -20.521 1.00 75.12 217 PHE A C 1
ATOM 1723 O O . PHE A 1 217 ? -15.079 0.637 -20.343 1.00 75.12 217 PHE A O 1
ATOM 1730 N N . PHE A 1 218 ? -13.912 2.554 -20.451 1.00 67.69 218 PHE A N 1
ATOM 1731 C CA . PHE A 1 218 ? -15.070 3.417 -20.285 1.00 67.69 218 PHE A CA 1
ATOM 1732 C C . PHE A 1 218 ? -15.656 3.730 -21.659 1.00 67.69 218 PHE A C 1
ATOM 1734 O O . PHE A 1 218 ? -14.966 4.270 -22.516 1.00 67.69 218 PHE A O 1
ATOM 1741 N N . LEU A 1 219 ? -16.936 3.408 -21.860 1.00 53.16 219 LEU A N 1
ATOM 1742 C CA . LEU A 1 219 ? -17.686 3.887 -23.020 1.00 53.16 219 LEU A CA 1
ATOM 1743 C C . LEU A 1 219 ? -17.662 5.424 -22.993 1.00 53.16 219 LEU A C 1
ATOM 1745 O O . LEU A 1 219 ? -18.210 6.016 -22.060 1.00 53.16 219 LEU A O 1
ATOM 1749 N N . GLN A 1 220 ? -16.993 6.045 -23.966 1.00 51.66 220 GLN A N 1
ATOM 1750 C CA . GLN A 1 220 ? -17.186 7.465 -24.273 1.00 51.66 220 GLN A CA 1
ATOM 1751 C C . GLN A 1 220 ? -18.531 7.678 -24.966 1.00 51.66 220 GLN A C 1
ATOM 1753 O O . GLN A 1 220 ? -18.894 6.837 -25.821 1.00 51.66 220 GLN A O 1
#

Foldseek 3Di:
DDPPPPPPPPPPQQFLAAQKEKEKEWAALDLDDLDPPGDTQIDIDIFGDDPVLVVLSCLVRPPDDPDDRPRVPLPDQVNLQSVLNRVLSVPLQPDLVSVQQKWKAKAWPPLVVQPDDPVLNVRHRPTDTQRDEPRQWDWDFDCDVNGYIYIYGYCSNPDSVVSVSSNCCQPRNLQPTWIKMWIWGDDDDPSSPDIHTRDIDTDHRDDSVPDDDPPNVDPD

Organism: NCBI:txid265537